Protein AF-A0A930WCU3-F1 (afdb_monomer)

Mean predicted aligned error: 17.35 Å

Structure (mmCIF, N/CA/C/O backbone):
data_AF-A0A930WCU3-F1
#
_entry.id   AF-A0A930WCU3-F1
#
loop_
_atom_site.group_PDB
_atom_site.id
_atom_site.type_symbol
_atom_site.label_atom_id
_atom_site.label_alt_id
_atom_site.label_comp_id
_atom_site.label_asym_id
_atom_site.label_entity_id
_atom_site.label_seq_id
_atom_site.pdbx_PDB_ins_code
_atom_site.Cartn_x
_atom_site.Cartn_y
_atom_site.Cartn_z
_atom_site.occupancy
_atom_site.B_iso_or_equiv
_atom_site.auth_seq_id
_atom_site.auth_comp_id
_atom_site.auth_asym_id
_atom_site.auth_atom_id
_atom_site.pdbx_PDB_model_num
ATOM 1 N N . MET A 1 1 ? 32.677 -12.575 -3.437 1.00 37.78 1 MET A N 1
ATOM 2 C CA . MET A 1 1 ? 32.078 -11.533 -4.303 1.00 37.78 1 MET A CA 1
ATOM 3 C C . MET A 1 1 ? 31.647 -10.372 -3.419 1.00 37.78 1 MET A C 1
ATOM 5 O O . MET A 1 1 ? 30.986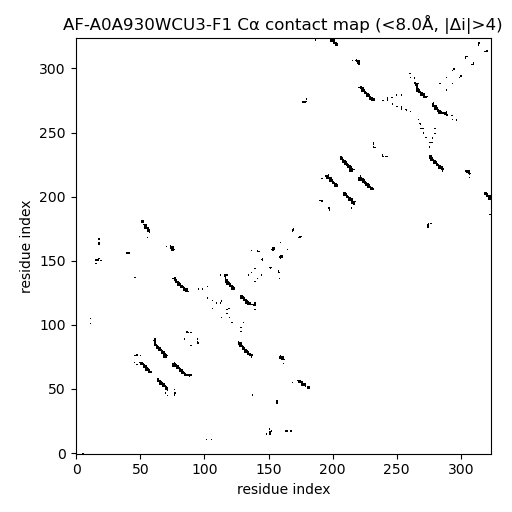 -10.627 -2.421 1.00 37.78 1 MET A O 1
ATOM 9 N N . ASN A 1 2 ? 32.091 -9.145 -3.711 1.00 30.98 2 ASN A N 1
ATOM 10 C CA . ASN A 1 2 ? 31.834 -7.969 -2.871 1.00 30.98 2 ASN A CA 1
ATOM 11 C C . ASN A 1 2 ? 30.318 -7.676 -2.813 1.00 30.98 2 ASN A C 1
ATOM 13 O O . ASN A 1 2 ? 29.633 -7.828 -3.826 1.00 30.98 2 ASN A O 1
ATOM 17 N N . ILE A 1 3 ? 29.795 -7.271 -1.653 1.00 34.47 3 ILE A N 1
ATOM 18 C CA . ILE A 1 3 ? 28.355 -7.039 -1.396 1.00 34.47 3 ILE A CA 1
ATOM 19 C C . ILE A 1 3 ? 27.747 -6.052 -2.419 1.00 34.47 3 ILE A C 1
ATOM 21 O O . ILE A 1 3 ? 26.574 -6.147 -2.767 1.00 34.47 3 ILE A O 1
ATOM 25 N N . LYS A 1 4 ? 28.581 -5.176 -2.989 1.00 44.19 4 LYS A N 1
ATOM 26 C CA . LYS A 1 4 ? 28.215 -4.138 -3.966 1.00 44.19 4 LYS A CA 1
ATOM 27 C C . LYS A 1 4 ? 28.046 -4.675 -5.394 1.00 44.19 4 LYS A C 1
ATOM 29 O O . LYS A 1 4 ? 27.094 -4.329 -6.083 1.00 44.19 4 LYS A O 1
ATOM 34 N N . VAL A 1 5 ? 28.846 -5.676 -5.778 1.00 36.81 5 VAL A N 1
ATOM 35 C CA . VAL A 1 5 ? 28.662 -6.428 -7.036 1.00 36.81 5 VAL A CA 1
ATOM 36 C C . VAL A 1 5 ? 27.402 -7.292 -6.974 1.00 36.81 5 VAL A C 1
ATOM 38 O O . VAL A 1 5 ? 26.749 -7.468 -7.999 1.00 36.81 5 VAL A O 1
ATOM 41 N N . LYS A 1 6 ? 27.016 -7.777 -5.780 1.00 36.88 6 LYS A N 1
ATOM 42 C CA . LYS A 1 6 ? 25.739 -8.477 -5.564 1.00 36.88 6 LYS A CA 1
ATOM 43 C C . LYS A 1 6 ? 24.530 -7.580 -5.829 1.00 36.88 6 LYS A C 1
ATOM 45 O O . LYS A 1 6 ? 23.598 -8.065 -6.442 1.00 36.88 6 LYS A O 1
ATOM 50 N N . GLN A 1 7 ? 24.548 -6.299 -5.451 1.00 37.44 7 GLN A N 1
ATOM 51 C CA . GLN A 1 7 ? 23.443 -5.379 -5.766 1.00 37.44 7 GLN A CA 1
ATOM 52 C C . GLN A 1 7 ? 23.377 -5.020 -7.256 1.00 37.44 7 GLN A C 1
ATOM 54 O O . GLN A 1 7 ? 22.292 -4.920 -7.817 1.00 37.44 7 GLN A O 1
ATOM 59 N N . LEU A 1 8 ? 24.522 -4.915 -7.933 1.00 36.34 8 LEU A N 1
ATOM 60 C CA . LEU A 1 8 ? 24.548 -4.663 -9.375 1.00 36.34 8 LEU A CA 1
ATOM 61 C C . LEU A 1 8 ? 24.143 -5.900 -10.205 1.00 36.34 8 LEU A C 1
ATOM 63 O O . LEU A 1 8 ? 23.463 -5.776 -11.220 1.00 36.34 8 LEU A O 1
ATOM 67 N N . THR A 1 9 ? 24.501 -7.109 -9.752 1.00 36.91 9 THR A N 1
ATOM 68 C CA . THR A 1 9 ? 23.975 -8.365 -10.323 1.00 36.91 9 THR A CA 1
ATOM 69 C C . THR A 1 9 ? 22.509 -8.581 -9.967 1.00 36.91 9 THR A C 1
ATOM 71 O O . THR A 1 9 ? 21.780 -9.090 -10.815 1.00 36.91 9 THR A O 1
ATOM 74 N N . LEU A 1 10 ? 22.053 -8.106 -8.798 1.00 37.06 10 LEU A N 1
ATOM 75 C CA . LEU A 1 10 ? 20.641 -8.065 -8.409 1.00 37.06 10 LEU A CA 1
ATOM 76 C C . LEU A 1 10 ? 19.813 -7.228 -9.388 1.00 37.06 10 LEU A C 1
ATOM 78 O O . LEU A 1 10 ? 18.670 -7.551 -9.602 1.00 37.06 10 LEU A O 1
ATOM 82 N N . LEU A 1 11 ? 20.364 -6.222 -10.071 1.00 42.50 11 LEU A N 1
ATOM 83 C CA . LEU A 1 11 ? 19.614 -5.386 -11.027 1.00 42.50 11 LEU A CA 1
ATOM 84 C C . LEU A 1 11 ? 19.603 -5.911 -12.468 1.00 42.50 11 LEU A C 1
ATOM 86 O O . LEU A 1 11 ? 18.682 -5.614 -13.224 1.00 42.50 11 LEU A O 1
ATOM 90 N N . ALA A 1 12 ? 20.555 -6.773 -12.827 1.00 36.78 12 ALA A N 1
ATOM 91 C CA . ALA A 1 12 ? 20.412 -7.644 -13.995 1.00 36.78 12 ALA A CA 1
ATOM 92 C C . ALA A 1 12 ? 19.464 -8.833 -13.720 1.00 36.78 12 ALA A C 1
ATOM 94 O O . ALA A 1 12 ? 19.088 -9.534 -14.658 1.00 36.78 12 ALA A O 1
ATOM 95 N N . THR A 1 13 ? 19.089 -9.058 -12.450 1.00 40.28 13 THR A N 1
ATOM 96 C CA . THR A 1 13 ? 18.271 -10.194 -11.997 1.00 40.28 13 THR A CA 1
ATOM 97 C C . THR A 1 13 ? 16.958 -9.818 -11.278 1.00 40.28 13 THR A C 1
ATOM 99 O O . THR A 1 13 ? 16.125 -10.687 -11.064 1.00 40.28 13 THR A O 1
ATOM 102 N N . ALA A 1 14 ? 16.682 -8.543 -10.983 1.00 38.50 14 ALA A N 1
ATOM 103 C CA . ALA A 1 14 ? 15.479 -8.097 -10.257 1.00 38.50 14 ALA A CA 1
ATOM 104 C C . ALA A 1 14 ? 14.224 -8.105 -11.144 1.00 38.50 14 ALA A C 1
ATOM 106 O O . ALA A 1 14 ? 13.112 -8.218 -10.644 1.00 38.50 14 ALA A O 1
ATOM 107 N N . GLY A 1 15 ? 14.407 -8.093 -12.468 1.00 40.25 15 GLY A N 1
ATOM 108 C CA . GLY A 1 15 ? 13.370 -8.466 -13.433 1.00 40.25 15 GLY A CA 1
ATOM 109 C C . GLY A 1 15 ? 13.360 -9.962 -13.786 1.00 40.25 15 GLY A C 1
ATOM 110 O O . GLY A 1 15 ? 12.728 -10.332 -14.766 1.00 40.25 15 GLY A O 1
ATOM 111 N N . PHE A 1 16 ? 14.110 -10.806 -13.069 1.00 44.03 16 PHE A N 1
ATOM 112 C CA . PHE A 1 16 ? 14.445 -12.182 -13.478 1.00 44.03 16 PHE A CA 1
ATOM 113 C C . PHE A 1 16 ? 14.347 -13.233 -12.367 1.00 44.03 16 PHE A C 1
ATOM 115 O O . PHE A 1 16 ? 14.324 -14.418 -12.675 1.00 44.03 16 PHE A O 1
ATOM 122 N N . LEU A 1 17 ? 14.284 -12.839 -11.096 1.00 37.72 17 LEU A N 1
ATOM 123 C CA . LEU A 1 17 ? 14.164 -13.766 -9.976 1.00 37.72 17 LEU A CA 1
ATOM 124 C C . LEU A 1 17 ? 12.724 -13.763 -9.478 1.00 37.72 17 LEU A C 1
ATOM 126 O O . LEU A 1 17 ? 12.363 -13.062 -8.535 1.00 37.72 17 LEU A O 1
ATOM 130 N N . LEU A 1 18 ? 11.909 -14.603 -10.119 1.00 40.59 18 LEU A N 1
ATOM 131 C CA . LEU A 1 18 ? 10.891 -15.316 -9.362 1.00 40.59 18 LEU A CA 1
ATOM 132 C C . LEU A 1 18 ? 11.623 -16.095 -8.272 1.00 40.59 18 LEU A C 1
ATOM 134 O O . LEU A 1 18 ? 12.655 -16.709 -8.530 1.00 40.59 18 LEU A O 1
ATOM 138 N N . ALA A 1 19 ? 11.128 -15.983 -7.044 1.00 33.44 19 ALA A N 1
ATOM 139 C CA . ALA A 1 19 ? 11.708 -16.582 -5.857 1.00 33.44 19 ALA A CA 1
ATOM 140 C C . ALA A 1 19 ? 12.256 -17.996 -6.116 1.00 33.44 19 ALA A C 1
ATOM 142 O O . ALA A 1 19 ? 11.495 -18.951 -6.265 1.00 33.44 19 ALA A O 1
ATOM 143 N N . ALA A 1 20 ? 13.580 -18.149 -6.067 1.00 30.09 20 ALA A N 1
ATOM 144 C CA . ALA A 1 20 ? 14.167 -19.414 -5.665 1.00 30.09 20 ALA A CA 1
ATOM 145 C C . ALA A 1 20 ? 13.864 -19.586 -4.169 1.00 30.09 20 ALA A C 1
ATOM 147 O O . ALA A 1 20 ? 14.665 -19.234 -3.301 1.00 30.09 20 ALA A O 1
ATOM 148 N N . CYS A 1 21 ? 12.668 -20.080 -3.853 1.00 31.17 21 CYS A N 1
ATOM 149 C CA . CYS A 1 21 ? 12.404 -20.644 -2.541 1.00 31.17 21 CYS A CA 1
ATOM 150 C C . CYS A 1 21 ? 13.252 -21.915 -2.401 1.00 31.17 21 CYS A C 1
ATOM 152 O O . CYS A 1 21 ? 12.920 -22.959 -2.947 1.00 31.17 21 CYS A O 1
ATOM 154 N N . GLY A 1 22 ? 14.350 -21.798 -1.650 1.00 32.22 22 GLY A N 1
ATOM 155 C CA . GLY A 1 22 ? 15.070 -22.916 -1.043 1.00 32.22 22 GLY A CA 1
ATOM 156 C C . GLY A 1 22 ? 16.229 -23.492 -1.855 1.00 32.22 22 GLY A C 1
ATOM 157 O O . GLY A 1 22 ? 16.054 -24.402 -2.653 1.00 32.22 22 GLY A O 1
ATOM 158 N N . GLN A 1 23 ? 17.460 -23.085 -1.533 1.00 26.41 23 GLN A N 1
ATOM 159 C CA . GLN A 1 23 ? 18.614 -23.961 -1.757 1.00 26.41 23 GLN A CA 1
ATOM 160 C C . GLN A 1 23 ? 19.649 -23.817 -0.639 1.00 26.41 23 GLN A C 1
ATOM 162 O O . GLN A 1 23 ? 20.707 -23.203 -0.763 1.00 26.41 23 GLN A O 1
ATOM 167 N N . GLY A 1 24 ? 19.314 -24.433 0.494 1.00 28.47 24 GLY A N 1
ATOM 168 C CA . GLY A 1 24 ? 20.300 -24.969 1.416 1.00 28.47 24 GLY A CA 1
ATOM 169 C C . GLY A 1 24 ? 20.618 -26.417 1.036 1.00 28.47 24 GLY A C 1
ATOM 170 O O . GLY A 1 24 ? 19.874 -27.308 1.407 1.00 28.47 24 GLY A O 1
ATOM 171 N N . LYS A 1 25 ? 21.767 -26.615 0.376 1.00 29.30 25 LYS A N 1
ATOM 172 C CA . LYS A 1 25 ? 22.584 -27.846 0.285 1.00 29.30 25 LYS A CA 1
ATOM 173 C C . LYS A 1 25 ? 22.094 -29.099 -0.484 1.00 29.30 25 LYS A C 1
ATOM 175 O O . LYS A 1 25 ? 21.070 -29.690 -0.182 1.00 29.30 25 LYS A O 1
ATOM 180 N N . LYS A 1 26 ? 23.096 -29.590 -1.238 1.00 24.75 26 LYS A N 1
ATOM 181 C CA . LYS A 1 26 ? 23.469 -30.949 -1.684 1.00 24.75 26 LYS A CA 1
ATOM 182 C C . LYS A 1 26 ? 22.992 -31.431 -3.059 1.00 24.75 26 LYS A C 1
ATOM 184 O O . LYS A 1 26 ? 21.811 -31.488 -3.362 1.00 24.75 26 LYS A O 1
ATOM 189 N N . GLU A 1 27 ? 24.010 -31.789 -3.842 1.00 32.97 27 GLU A N 1
ATOM 190 C CA . GLU A 1 27 ? 23.991 -32.658 -5.013 1.00 32.97 27 GLU A CA 1
ATOM 191 C C . GLU A 1 27 ? 23.265 -33.972 -4.702 1.00 32.97 27 GLU A C 1
ATOM 193 O O . GLU A 1 27 ? 23.577 -34.612 -3.701 1.00 32.97 27 GLU A O 1
ATOM 198 N N . GLU A 1 28 ? 22.363 -34.392 -5.586 1.00 25.27 28 GLU A N 1
ATOM 199 C CA . GLU A 1 28 ? 22.463 -35.692 -6.253 1.00 25.27 28 GLU A CA 1
ATOM 200 C C . GLU A 1 28 ? 21.546 -35.705 -7.480 1.00 25.27 28 GLU A C 1
ATOM 202 O O . GLU A 1 28 ? 20.379 -35.323 -7.440 1.00 25.27 28 GLU A O 1
ATOM 207 N N . THR A 1 29 ? 22.129 -36.091 -8.607 1.00 33.69 29 THR A N 1
ATOM 208 C CA . THR A 1 29 ? 21.463 -36.288 -9.887 1.00 33.69 29 THR A CA 1
ATOM 209 C C . THR A 1 29 ? 20.575 -37.524 -9.807 1.00 33.69 29 THR A C 1
ATOM 211 O O . THR A 1 29 ? 21.042 -38.600 -9.444 1.00 33.69 29 THR A O 1
ATOM 214 N N . THR A 1 30 ? 19.315 -37.422 -10.223 1.00 23.77 30 THR A N 1
ATOM 215 C CA . THR A 1 30 ? 18.559 -38.603 -10.655 1.00 23.77 30 THR A CA 1
ATOM 216 C C . THR A 1 30 ? 17.597 -38.216 -11.770 1.00 23.77 30 THR A C 1
ATOM 218 O O . THR A 1 30 ? 16.780 -37.310 -11.644 1.00 23.77 30 THR A O 1
ATOM 221 N N . VAL A 1 31 ? 17.780 -38.885 -12.905 1.00 33.62 31 VAL A N 1
ATOM 222 C CA . VAL A 1 31 ? 16.996 -38.766 -14.135 1.00 33.62 31 VAL A CA 1
ATOM 223 C C . VAL A 1 31 ? 15.591 -39.318 -13.892 1.00 33.62 31 VAL A C 1
ATOM 225 O O . VAL A 1 31 ? 15.464 -40.440 -13.409 1.00 33.62 31 VAL A O 1
ATOM 228 N N . ALA A 1 32 ? 14.549 -38.583 -14.290 1.00 25.66 32 ALA A N 1
ATOM 229 C CA . ALA A 1 32 ? 13.204 -39.136 -14.436 1.00 25.66 32 ALA A CA 1
ATOM 230 C C . ALA A 1 32 ? 12.460 -38.499 -15.624 1.00 25.66 32 ALA A C 1
ATOM 232 O O . ALA A 1 32 ? 12.043 -37.348 -15.591 1.00 25.66 32 ALA A O 1
ATOM 233 N N . THR A 1 33 ? 12.392 -39.301 -16.687 1.00 27.52 33 THR A N 1
ATOM 234 C CA . THR A 1 33 ? 11.268 -39.573 -17.596 1.00 27.52 33 THR A CA 1
ATOM 235 C C . THR A 1 33 ? 10.325 -38.433 -18.000 1.00 27.52 33 THR A C 1
ATOM 237 O O . THR A 1 33 ? 9.507 -37.943 -17.229 1.00 27.52 33 THR A O 1
ATOM 240 N N . THR A 1 34 ? 10.373 -38.122 -19.295 1.00 39.12 34 THR A N 1
ATOM 241 C CA . THR A 1 34 ? 9.422 -37.30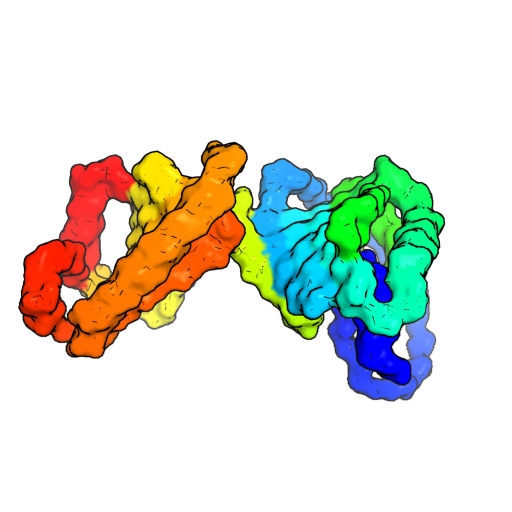1 -20.046 1.00 39.12 34 THR A CA 1
ATOM 242 C C . THR A 1 34 ? 8.009 -37.882 -19.955 1.00 39.12 34 THR A C 1
ATOM 244 O O . THR A 1 34 ? 7.760 -38.981 -20.450 1.00 39.12 34 THR A O 1
ATOM 247 N N . THR A 1 35 ? 7.076 -37.120 -19.386 1.00 29.52 35 THR A N 1
ATOM 248 C CA . THR A 1 35 ? 5.636 -37.354 -19.551 1.00 29.52 35 THR A CA 1
ATOM 249 C C . THR A 1 35 ? 5.068 -36.154 -20.293 1.00 29.52 35 THR A C 1
ATOM 251 O O . THR A 1 35 ? 5.281 -35.009 -19.908 1.00 29.52 35 THR A O 1
ATOM 254 N N . GLN A 1 36 ? 4.429 -36.426 -21.424 1.00 38.56 36 GLN A N 1
ATOM 255 C CA . GLN A 1 36 ? 3.826 -35.439 -22.306 1.00 38.56 36 GLN A CA 1
ATOM 256 C C . GLN A 1 36 ? 2.571 -34.878 -21.625 1.00 38.56 36 GLN A C 1
ATOM 258 O O . GLN A 1 36 ? 1.534 -35.538 -21.608 1.00 38.56 36 GLN A O 1
ATOM 263 N N . GLU A 1 37 ? 2.665 -33.688 -21.031 1.00 34.53 37 GLU A N 1
ATOM 264 C CA . GLU A 1 37 ? 1.500 -33.006 -20.468 1.00 34.53 37 GLU A CA 1
ATOM 265 C C . GLU A 1 37 ? 0.695 -32.318 -21.572 1.00 34.53 37 GLU A C 1
ATOM 267 O O . GLU A 1 37 ? 1.171 -31.470 -22.329 1.00 34.53 37 GLU A O 1
ATOM 272 N N . THR A 1 38 ? -0.560 -32.741 -21.670 1.00 35.44 38 THR A N 1
ATOM 273 C CA . THR A 1 38 ? -1.617 -32.137 -22.473 1.00 35.44 38 THR A CA 1
ATOM 274 C C . THR A 1 38 ? -1.788 -30.662 -22.135 1.00 35.44 38 THR A C 1
ATOM 276 O O . THR A 1 38 ? -2.059 -30.297 -20.994 1.00 35.44 38 THR A O 1
ATOM 279 N N . THR A 1 39 ? -1.689 -29.825 -23.164 1.00 41.59 39 THR A N 1
ATOM 280 C CA . THR A 1 39 ? -1.879 -28.376 -23.120 1.00 41.59 39 THR A CA 1
ATOM 281 C C . THR A 1 39 ? -3.329 -28.050 -22.756 1.00 41.59 39 THR A C 1
ATOM 283 O O . THR A 1 39 ? -4.219 -28.061 -23.608 1.00 41.59 39 THR A O 1
ATOM 286 N N . ALA A 1 40 ? -3.590 -27.768 -21.481 1.00 38.38 40 ALA A N 1
ATOM 287 C CA . ALA A 1 40 ? -4.825 -27.112 -21.081 1.00 38.38 40 ALA A CA 1
ATOM 288 C C . ALA A 1 40 ? -4.725 -25.631 -21.472 1.00 38.38 40 ALA A C 1
ATOM 290 O O . ALA A 1 40 ? -3.865 -24.905 -20.980 1.00 38.38 40 ALA A O 1
ATOM 291 N N . ALA A 1 41 ? -5.588 -25.182 -22.386 1.00 37.09 41 ALA A N 1
ATOM 292 C CA . ALA A 1 41 ? -5.758 -23.758 -22.652 1.00 37.09 41 ALA A CA 1
ATOM 293 C C . ALA A 1 41 ? -6.197 -23.042 -21.354 1.00 37.09 41 ALA A C 1
ATOM 295 O O . ALA A 1 41 ? -7.019 -23.603 -20.616 1.00 37.09 41 ALA A O 1
ATOM 296 N N . PRO A 1 42 ? -5.682 -21.832 -21.060 1.00 42.41 42 PRO A N 1
ATOM 297 C CA . PRO A 1 42 ? -6.025 -21.104 -19.843 1.00 42.41 42 PRO A CA 1
ATOM 298 C C . PRO A 1 42 ? -7.541 -20.888 -19.773 1.00 42.41 42 PRO A C 1
ATOM 300 O O . PRO A 1 42 ? -8.145 -20.314 -20.679 1.00 42.41 42 PRO A O 1
ATOM 303 N N . LYS A 1 43 ? -8.172 -21.383 -18.701 1.00 49.00 43 LYS A N 1
ATOM 304 C CA . LYS A 1 43 ? -9.633 -21.317 -18.500 1.00 49.00 43 LYS A CA 1
ATOM 305 C C . LYS A 1 43 ? -10.135 -19.933 -18.066 1.00 49.00 43 LYS A C 1
ATOM 307 O O . LYS A 1 43 ? -11.344 -19.735 -17.987 1.00 49.00 43 LYS A O 1
ATOM 312 N N . THR A 1 44 ? -9.245 -18.972 -17.835 1.00 50.75 44 THR A N 1
ATOM 313 C CA . THR A 1 44 ? -9.584 -17.618 -17.383 1.00 50.75 44 THR A CA 1
ATOM 314 C C . THR A 1 44 ? -8.692 -16.589 -18.074 1.00 50.75 44 THR A C 1
ATOM 316 O O . THR A 1 44 ? -7.496 -16.495 -17.812 1.00 50.75 44 THR A O 1
ATOM 319 N N . VAL A 1 45 ? -9.281 -15.802 -18.979 1.00 58.72 45 VAL A N 1
ATOM 320 C CA . VAL A 1 45 ? -8.616 -14.640 -19.585 1.00 58.72 45 VAL A CA 1
ATOM 321 C C . VAL A 1 45 ? -8.798 -13.465 -18.632 1.00 58.72 45 VAL A C 1
ATOM 323 O O . VAL A 1 45 ? -9.855 -12.840 -18.590 1.00 58.72 45 VAL A O 1
ATOM 326 N N . TYR A 1 46 ? -7.785 -13.196 -17.818 1.00 66.00 46 TYR A N 1
ATOM 327 C CA . TYR A 1 46 ? -7.759 -12.009 -16.972 1.00 66.00 46 TYR A CA 1
ATOM 328 C C . TYR A 1 46 ? -7.411 -10.770 -17.815 1.00 66.00 46 TYR A C 1
ATOM 330 O O . TYR A 1 46 ? -6.439 -10.785 -18.569 1.00 66.00 46 TYR A O 1
ATOM 338 N N . SER A 1 47 ? -8.198 -9.696 -17.690 1.00 75.00 47 SER A N 1
ATOM 339 C CA . SER A 1 47 ? -7.897 -8.383 -18.275 1.00 75.00 47 SER A CA 1
ATOM 340 C C . SER A 1 47 ? -7.254 -7.458 -17.236 1.00 75.00 47 SER A C 1
ATOM 342 O O . SER A 1 47 ? -7.397 -7.659 -16.029 1.00 75.00 47 SER A O 1
ATOM 344 N N . LEU A 1 48 ? -6.555 -6.417 -17.700 1.00 80.69 48 LEU A N 1
ATOM 345 C CA . LEU A 1 48 ? -5.985 -5.390 -16.817 1.00 80.69 48 LEU A CA 1
ATOM 346 C C . LEU A 1 48 ? -7.035 -4.425 -16.236 1.00 80.69 48 LEU A C 1
ATOM 348 O O . LEU A 1 48 ? -6.701 -3.669 -15.330 1.00 80.69 48 LEU A O 1
ATOM 352 N N . GLU A 1 49 ? -8.271 -4.432 -16.745 1.00 75.31 49 GLU A N 1
ATOM 353 C CA . GLU A 1 49 ? -9.320 -3.468 -16.372 1.00 75.31 49 GLU A CA 1
ATOM 354 C C . GLU A 1 49 ? -9.752 -3.608 -14.905 1.00 75.31 49 GLU A C 1
ATOM 356 O O . GLU A 1 49 ? -9.938 -2.601 -14.227 1.00 75.31 49 GLU A O 1
ATOM 361 N N . ASP A 1 50 ? -9.802 -4.840 -14.389 1.00 77.62 50 ASP A N 1
ATOM 362 C CA . ASP A 1 50 ? -10.177 -5.142 -12.998 1.00 77.62 50 ASP A CA 1
ATOM 363 C C . ASP A 1 50 ? -8.965 -5.408 -12.086 1.00 77.62 50 ASP A C 1
ATOM 365 O O . ASP A 1 50 ? -9.105 -5.987 -11.004 1.00 77.62 50 ASP A O 1
ATOM 369 N N . ALA A 1 51 ? -7.748 -5.089 -12.533 1.00 81.00 51 ALA A N 1
ATOM 370 C CA . ALA A 1 51 ? -6.547 -5.447 -11.791 1.00 81.00 51 ALA A CA 1
ATOM 371 C C . ALA A 1 51 ? -6.410 -4.620 -10.500 1.00 81.00 51 ALA A C 1
ATOM 373 O O . ALA A 1 51 ? -6.412 -3.387 -10.509 1.00 81.00 51 ALA A O 1
ATOM 374 N N . GLN A 1 52 ? -6.203 -5.307 -9.381 1.00 84.81 52 GLN A N 1
ATOM 375 C CA . GLN A 1 52 ? -5.723 -4.715 -8.141 1.00 84.81 52 GLN A CA 1
ATOM 376 C C . GLN A 1 52 ? -4.279 -4.243 -8.312 1.00 84.81 52 GLN A C 1
ATOM 378 O O . GLN A 1 52 ? -3.513 -4.794 -9.102 1.00 84.81 52 GLN A O 1
ATOM 383 N N . LYS A 1 53 ? -3.893 -3.216 -7.550 1.00 89.06 53 LYS A N 1
ATOM 384 C CA . LYS A 1 53 ? -2.568 -2.598 -7.623 1.00 89.06 53 LYS A CA 1
ATOM 385 C C . LYS A 1 53 ? -1.878 -2.639 -6.268 1.00 89.06 53 LYS A C 1
ATOM 387 O O . LYS A 1 53 ? -2.470 -2.233 -5.271 1.00 89.06 53 LYS A O 1
ATOM 392 N N . ALA A 1 54 ? -0.619 -3.053 -6.252 1.00 84.25 54 ALA A N 1
ATOM 393 C CA . ALA A 1 54 ? 0.269 -2.931 -5.101 1.00 84.25 54 ALA A CA 1
ATOM 394 C C . ALA A 1 54 ? 1.585 -2.276 -5.530 1.00 84.25 54 ALA A C 1
ATOM 396 O O . ALA A 1 54 ? 2.054 -2.486 -6.646 1.00 84.25 54 ALA A O 1
ATOM 397 N N . VAL A 1 55 ? 2.180 -1.466 -4.663 1.00 87.81 55 VAL A N 1
ATOM 398 C CA . VAL A 1 55 ? 3.421 -0.739 -4.934 1.00 87.81 55 VAL A CA 1
ATOM 399 C C . VAL A 1 55 ? 4.386 -1.033 -3.814 1.00 87.81 55 VAL A C 1
ATOM 401 O O . VAL A 1 55 ? 4.018 -1.020 -2.648 1.00 87.81 55 VAL A O 1
ATOM 404 N N . PHE A 1 56 ? 5.631 -1.280 -4.171 1.00 83.69 56 PHE A N 1
ATOM 405 C CA . PHE A 1 56 ? 6.700 -1.628 -3.264 1.00 83.69 56 PHE A CA 1
ATOM 406 C C . PHE A 1 56 ? 7.885 -0.720 -3.541 1.00 83.69 56 PHE A C 1
ATOM 408 O O . PHE A 1 56 ? 8.198 -0.432 -4.694 1.00 83.69 56 PHE A O 1
ATOM 415 N N . GLU A 1 57 ? 8.549 -0.256 -2.492 1.00 84.00 57 GLU A N 1
ATOM 416 C CA . GLU A 1 57 ? 9.725 0.595 -2.622 1.00 84.00 57 GLU A CA 1
ATOM 417 C C . GLU A 1 57 ? 10.872 0.074 -1.757 1.00 84.00 57 GLU A C 1
ATOM 419 O O . GLU A 1 57 ? 10.671 -0.458 -0.663 1.00 84.00 57 GLU A O 1
ATOM 424 N N . THR A 1 58 ? 12.094 0.282 -2.234 1.00 76.06 58 THR A N 1
ATOM 425 C CA . THR A 1 58 ? 13.308 0.184 -1.421 1.00 76.06 58 THR A CA 1
ATOM 426 C C . THR A 1 58 ? 14.206 1.380 -1.709 1.00 76.06 58 THR A C 1
ATOM 428 O O . THR A 1 58 ? 14.200 1.935 -2.811 1.00 76.06 58 THR A O 1
ATOM 431 N N . VAL A 1 59 ? 14.947 1.825 -0.698 1.00 69.75 59 VAL A N 1
ATOM 432 C CA . VAL A 1 59 ? 15.812 3.005 -0.772 1.00 69.75 59 VAL A CA 1
ATOM 433 C C . VAL A 1 59 ? 17.173 2.650 -0.196 1.00 69.75 59 VAL A C 1
ATOM 435 O O . VAL A 1 59 ? 17.274 2.094 0.897 1.00 69.75 59 VAL A O 1
ATOM 438 N N . SER A 1 60 ? 18.221 3.004 -0.927 1.00 67.44 60 SER A N 1
ATOM 439 C CA . SER A 1 60 ? 19.612 2.930 -0.499 1.00 67.44 60 SER A CA 1
ATOM 440 C C . SER A 1 60 ? 20.267 4.309 -0.611 1.00 67.44 60 SER A C 1
ATOM 442 O O . SER A 1 60 ? 19.668 5.282 -1.068 1.00 67.44 60 SER A O 1
ATOM 444 N N . VAL A 1 61 ? 21.529 4.412 -0.192 1.00 53.50 61 VAL A N 1
ATOM 445 C CA . VAL A 1 61 ? 22.299 5.663 -0.304 1.00 53.50 61 VAL A CA 1
ATOM 446 C C . VAL A 1 61 ? 22.477 6.090 -1.765 1.00 53.50 61 VAL A C 1
ATOM 448 O O . VAL A 1 61 ? 22.473 7.285 -2.062 1.00 53.50 61 VAL A O 1
ATOM 451 N N . SER A 1 62 ? 22.622 5.121 -2.667 1.00 66.94 62 SER A N 1
ATOM 452 C CA . SER A 1 62 ? 22.927 5.331 -4.082 1.00 66.94 62 SER A CA 1
ATOM 453 C C . SER A 1 62 ? 21.719 5.161 -5.000 1.00 66.94 62 SER A C 1
ATOM 455 O O . SER A 1 62 ? 21.866 5.309 -6.211 1.00 66.94 62 SER A O 1
ATOM 457 N N . GLY A 1 63 ? 20.523 4.885 -4.475 1.00 72.81 63 GLY A N 1
ATOM 458 C CA . GLY A 1 63 ? 19.361 4.727 -5.336 1.00 72.81 63 GLY A CA 1
ATOM 459 C C . GLY A 1 63 ? 18.036 4.461 -4.640 1.00 72.81 63 GLY A C 1
ATOM 460 O O . GLY A 1 63 ? 17.942 4.299 -3.426 1.00 72.81 63 GLY A O 1
ATOM 461 N N . LYS A 1 64 ? 16.990 4.420 -5.457 1.00 78.38 64 LYS A N 1
ATOM 462 C CA . LYS A 1 64 ? 15.626 4.065 -5.073 1.00 78.38 64 LYS A CA 1
ATOM 463 C C . LYS A 1 64 ? 15.068 3.127 -6.127 1.00 78.38 64 LYS A C 1
ATOM 465 O O . LYS A 1 64 ? 15.175 3.438 -7.310 1.00 78.38 64 LYS A O 1
ATOM 470 N N . ASP A 1 65 ? 14.437 2.043 -5.703 1.00 80.06 65 ASP A N 1
ATOM 471 C CA . ASP A 1 65 ? 13.659 1.194 -6.597 1.00 80.06 65 ASP A CA 1
ATOM 472 C C . ASP A 1 65 ? 12.177 1.236 -6.235 1.00 80.06 65 ASP A C 1
ATOM 474 O O . ASP A 1 65 ? 11.798 1.435 -5.075 1.00 80.06 65 ASP A O 1
ATOM 478 N N . THR A 1 66 ? 11.326 1.143 -7.248 1.00 83.38 66 THR A N 1
ATOM 479 C CA . THR A 1 66 ? 9.871 1.173 -7.108 1.00 83.38 66 THR A CA 1
ATOM 480 C C . THR A 1 66 ? 9.268 0.134 -8.031 1.00 83.38 66 THR A C 1
ATOM 482 O O . THR A 1 66 ? 9.389 0.251 -9.246 1.00 83.38 66 THR A O 1
ATOM 485 N N . VAL A 1 67 ? 8.592 -0.849 -7.448 1.00 87.25 67 VAL A N 1
ATOM 486 C CA . VAL A 1 67 ? 7.923 -1.946 -8.146 1.00 87.25 67 VAL A CA 1
ATOM 487 C C . VAL A 1 67 ? 6.421 -1.763 -7.997 1.00 87.25 67 VAL A C 1
ATOM 489 O O . VAL A 1 67 ? 5.909 -1.669 -6.888 1.00 87.25 67 VAL A O 1
ATOM 492 N N . THR A 1 68 ? 5.703 -1.714 -9.107 1.00 88.25 68 THR A N 1
ATOM 493 C CA . THR A 1 68 ? 4.243 -1.674 -9.161 1.00 88.25 68 THR A CA 1
ATOM 494 C C . THR A 1 68 ? 3.743 -2.985 -9.742 1.00 88.25 68 THR A C 1
ATOM 496 O O . THR A 1 68 ? 4.132 -3.356 -10.845 1.00 88.25 68 THR A O 1
ATOM 499 N N . LEU A 1 69 ? 2.869 -3.669 -9.014 1.00 91.31 69 LEU A N 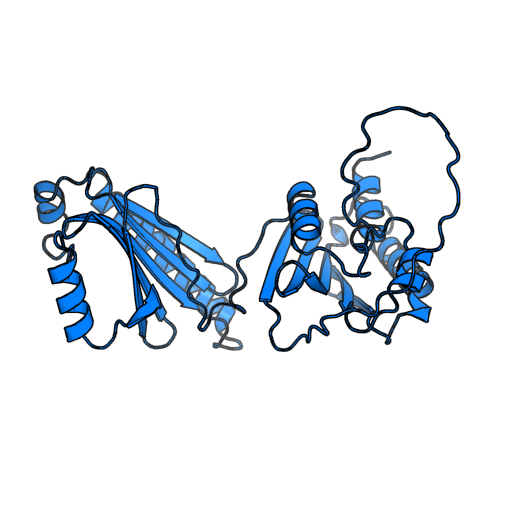1
ATOM 500 C CA . LEU A 1 69 ? 2.253 -4.930 -9.400 1.00 91.31 69 LEU A CA 1
ATOM 501 C C . LEU A 1 69 ? 0.775 -4.713 -9.686 1.00 91.31 69 LEU A C 1
ATOM 503 O O . LEU A 1 69 ? 0.079 -4.084 -8.890 1.00 91.31 69 LEU A O 1
ATOM 507 N N . TYR A 1 70 ? 0.313 -5.275 -10.795 1.00 89.69 70 TYR A N 1
ATOM 508 C CA . TYR A 1 70 ? -1.085 -5.340 -11.191 1.00 89.69 70 TYR A CA 1
ATOM 509 C C . TYR A 1 70 ? -1.504 -6.803 -11.191 1.00 89.69 70 TYR A C 1
ATOM 511 O O . TYR A 1 70 ? -0.904 -7.611 -11.903 1.00 89.69 70 TYR A O 1
ATOM 519 N N . TYR A 1 71 ? -2.497 -7.156 -10.388 1.00 89.88 71 TYR A N 1
ATOM 520 C CA . TYR A 1 71 ? -2.859 -8.546 -10.133 1.00 89.88 71 TYR A CA 1
ATOM 521 C C . TYR A 1 71 ? -4.369 -8.717 -9.994 1.00 89.88 71 TYR A C 1
ATOM 523 O O . TYR A 1 71 ? -5.086 -7.766 -9.699 1.00 89.88 71 TYR A O 1
ATOM 531 N N . LYS A 1 72 ? -4.864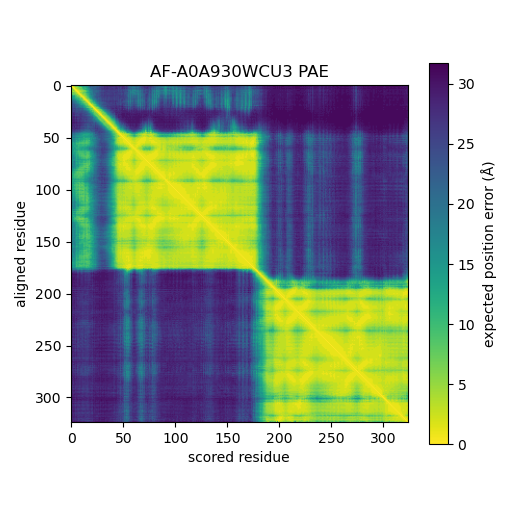 -9.931 -10.214 1.00 86.25 72 LYS A N 1
ATOM 532 C CA . LYS A 1 72 ? -6.248 -10.312 -9.923 1.00 86.25 72 LYS A CA 1
ATOM 533 C C . LYS A 1 72 ? -6.231 -11.700 -9.305 1.00 86.25 72 LYS A C 1
ATOM 535 O O . LYS A 1 72 ? -5.525 -12.578 -9.797 1.00 86.25 72 LYS A O 1
ATOM 540 N N . ASP A 1 73 ? -6.956 -11.866 -8.204 1.00 87.06 73 ASP A N 1
ATOM 541 C CA . ASP A 1 73 ? -6.812 -13.022 -7.318 1.00 87.06 73 ASP A CA 1
ATOM 542 C C . ASP A 1 73 ? -5.329 -13.227 -6.953 1.00 87.06 73 ASP A C 1
ATOM 544 O O . ASP A 1 73 ? -4.664 -12.292 -6.512 1.00 87.06 73 ASP A O 1
ATOM 548 N N . ASP A 1 74 ? -4.779 -14.418 -7.182 1.00 86.62 74 ASP A N 1
ATOM 549 C CA . ASP A 1 74 ? -3.357 -14.698 -6.984 1.00 86.62 74 ASP A CA 1
ATOM 550 C C . ASP A 1 74 ? -2.565 -14.726 -8.307 1.00 86.62 74 ASP A C 1
ATOM 552 O O . ASP A 1 74 ? -1.534 -15.390 -8.406 1.00 86.62 74 ASP A O 1
ATOM 556 N N . VAL A 1 75 ? -3.042 -14.060 -9.361 1.00 89.00 75 VAL A N 1
ATOM 557 C CA . VAL A 1 75 ? -2.389 -14.006 -10.680 1.00 89.00 75 VAL A CA 1
ATOM 558 C C . VAL A 1 75 ? -1.807 -12.616 -10.930 1.00 89.00 75 VAL A C 1
ATOM 560 O O . VAL A 1 75 ? -2.528 -11.619 -10.945 1.00 89.00 75 VAL A O 1
ATOM 563 N N . LEU A 1 76 ? -0.495 -12.542 -11.164 1.00 90.75 76 LEU A N 1
ATOM 564 C CA . LEU A 1 76 ? 0.199 -11.318 -11.558 1.00 90.75 76 LEU A CA 1
ATOM 565 C C . LEU A 1 76 ? 0.017 -11.076 -13.063 1.00 90.75 76 LEU A C 1
ATOM 567 O O . LEU A 1 76 ? 0.467 -11.864 -13.892 1.00 90.75 76 LEU A O 1
ATOM 571 N N . LEU A 1 77 ? -0.627 -9.963 -13.410 1.00 92.75 77 LEU A N 1
ATOM 572 C CA . LEU A 1 77 ? -0.997 -9.610 -14.784 1.00 92.75 77 LEU A CA 1
ATOM 573 C C . LEU A 1 77 ? 0.025 -8.684 -15.435 1.00 92.75 77 LEU A C 1
ATOM 575 O O . LEU A 1 77 ? 0.358 -8.839 -16.607 1.00 92.75 77 LEU A O 1
ATOM 579 N N . LYS A 1 78 ? 0.547 -7.724 -14.670 1.00 93.25 78 LYS A N 1
ATOM 580 C CA . LYS A 1 78 ? 1.572 -6.791 -15.136 1.00 93.25 78 LYS A CA 1
ATOM 581 C C . LYS A 1 78 ? 2.460 -6.352 -13.982 1.00 93.25 78 LYS A C 1
ATOM 583 O O . LYS A 1 78 ? 1.995 -6.206 -12.854 1.00 93.25 78 LYS A O 1
ATOM 588 N N . GLN A 1 79 ? 3.721 -6.076 -14.278 1.00 90.69 79 GLN A N 1
ATOM 589 C CA . GLN A 1 79 ? 4.614 -5.351 -13.380 1.00 90.69 79 GLN A CA 1
ATOM 590 C C . GLN A 1 79 ? 5.254 -4.158 -14.086 1.00 90.69 79 GLN A C 1
ATOM 592 O O . GLN A 1 79 ? 5.529 -4.201 -15.286 1.00 90.69 79 GLN A O 1
ATOM 597 N N . GLU A 1 80 ? 5.524 -3.110 -13.322 1.00 88.88 80 GLU A N 1
ATOM 598 C CA . GLU A 1 80 ? 6.298 -1.944 -13.736 1.00 88.88 80 GLU A CA 1
ATOM 599 C C . GLU A 1 80 ? 7.359 -1.677 -12.678 1.00 88.88 80 GLU A C 1
ATOM 601 O O . GLU A 1 80 ? 7.049 -1.597 -11.492 1.00 88.88 80 GLU A O 1
ATOM 606 N N . VAL A 1 81 ? 8.607 -1.530 -13.095 1.00 85.94 81 VAL A N 1
ATOM 607 C CA . VAL A 1 81 ? 9.732 -1.272 -12.202 1.00 85.94 81 VAL A CA 1
ATOM 608 C C . VAL A 1 81 ? 10.428 -0.002 -12.648 1.00 85.94 81 VAL A C 1
ATOM 610 O O . VAL A 1 81 ? 10.687 0.192 -13.836 1.00 85.94 81 VAL A O 1
ATOM 613 N N . VAL A 1 82 ? 10.718 0.874 -11.691 1.00 86.31 82 VAL A N 1
ATOM 614 C CA . VAL A 1 82 ? 11.468 2.109 -11.899 1.00 86.31 82 VAL A CA 1
ATOM 615 C C . VAL A 1 82 ? 12.596 2.167 -10.887 1.00 86.31 82 VAL A C 1
ATOM 617 O O . VAL A 1 82 ? 12.383 2.494 -9.718 1.00 86.31 82 VAL A O 1
ATOM 620 N N . THR A 1 83 ? 13.807 1.940 -11.375 1.00 81.50 83 THR A N 1
ATOM 621 C CA . THR A 1 83 ? 15.025 2.073 -10.589 1.00 81.50 83 THR A CA 1
ATOM 622 C C . THR A 1 83 ? 15.696 3.402 -10.888 1.00 81.50 83 THR A C 1
ATOM 624 O O . THR A 1 83 ? 15.901 3.765 -12.044 1.00 81.50 83 THR A O 1
ATOM 627 N N . LYS A 1 84 ? 16.078 4.132 -9.845 1.00 82.25 84 LYS A N 1
ATOM 628 C CA . LYS A 1 84 ? 16.836 5.381 -9.923 1.00 82.25 84 LYS A CA 1
ATOM 629 C C . LYS A 1 84 ? 18.175 5.210 -9.226 1.00 82.25 84 LYS A C 1
ATOM 631 O O . LYS A 1 84 ? 18.204 4.846 -8.053 1.00 82.25 84 LYS A O 1
ATOM 636 N N . PHE A 1 85 ? 19.256 5.537 -9.919 1.00 80.12 85 PHE A N 1
ATOM 637 C CA . PHE A 1 85 ? 20.619 5.534 -9.397 1.00 80.12 85 PHE A CA 1
ATOM 638 C C . PHE A 1 85 ? 21.144 6.952 -9.309 1.00 80.12 85 PHE A C 1
ATOM 640 O O . PHE A 1 85 ? 21.115 7.672 -10.300 1.00 80.12 85 PHE A O 1
ATOM 647 N N . ILE A 1 86 ? 21.662 7.330 -8.149 1.00 83.38 86 ILE A N 1
ATOM 648 C CA . ILE A 1 86 ? 22.407 8.572 -7.963 1.00 83.38 86 ILE A CA 1
ATOM 649 C C . ILE A 1 86 ? 23.858 8.260 -8.324 1.00 83.38 86 ILE A C 1
ATOM 651 O O . ILE A 1 86 ? 24.578 7.640 -7.538 1.00 83.38 86 ILE A O 1
ATOM 655 N N . VAL A 1 87 ? 24.262 8.634 -9.537 1.00 84.81 87 VAL A N 1
ATOM 656 C CA . VAL A 1 87 ? 25.519 8.208 -10.168 1.00 84.81 87 VAL A CA 1
ATOM 657 C C . VAL A 1 87 ? 26.727 8.637 -9.337 1.00 84.81 87 VAL A C 1
ATOM 659 O O . VAL A 1 87 ? 27.624 7.824 -9.112 1.00 84.81 87 VAL A O 1
ATOM 662 N N . SER A 1 88 ? 26.725 9.858 -8.798 1.00 87.56 88 SER A N 1
ATOM 663 C CA . SER A 1 88 ? 27.794 10.367 -7.925 1.00 87.56 88 SER A CA 1
ATOM 664 C C . SER A 1 88 ? 27.961 9.613 -6.601 1.00 87.56 88 SER A C 1
ATOM 666 O O . SER A 1 88 ? 29.018 9.700 -5.978 1.00 87.56 88 SER A O 1
ATOM 668 N N . LYS A 1 89 ? 26.935 8.880 -6.152 1.00 84.19 89 LYS A N 1
ATOM 669 C CA . LYS A 1 89 ? 26.945 8.119 -4.893 1.00 84.19 89 LYS A CA 1
ATOM 670 C C . LYS A 1 89 ? 27.264 6.637 -5.088 1.00 84.19 89 LYS A C 1
ATOM 672 O O . LYS A 1 89 ? 27.250 5.884 -4.115 1.00 84.19 89 LYS A O 1
ATOM 677 N N . MET A 1 90 ? 27.512 6.204 -6.322 1.00 80.12 90 MET A N 1
ATOM 678 C CA . MET A 1 90 ? 27.990 4.854 -6.617 1.00 80.12 90 MET A CA 1
ATOM 679 C C . MET A 1 90 ? 29.500 4.763 -6.379 1.00 80.12 90 MET A C 1
ATOM 681 O O . MET A 1 90 ? 30.235 5.720 -6.605 1.00 80.12 90 MET A O 1
ATOM 685 N N . GLU A 1 91 ? 29.977 3.610 -5.919 1.00 78.81 91 GLU A N 1
ATOM 686 C CA . GLU A 1 91 ? 31.394 3.409 -5.572 1.00 78.81 91 GLU A CA 1
ATOM 687 C C . GLU A 1 91 ? 32.224 2.849 -6.731 1.00 78.81 91 GLU A C 1
ATOM 689 O O . GLU A 1 91 ? 33.454 2.779 -6.694 1.00 78.81 91 GLU A O 1
ATOM 694 N N . GLU A 1 92 ? 31.529 2.408 -7.766 1.00 77.25 92 GLU A N 1
ATOM 695 C CA . GLU A 1 92 ? 32.045 1.793 -8.962 1.00 77.25 92 GLU A CA 1
ATOM 696 C C . GLU A 1 92 ? 32.812 2.824 -9.790 1.00 77.25 92 GLU A C 1
ATOM 698 O O . GLU A 1 92 ? 32.426 3.985 -9.909 1.00 77.25 92 GLU A O 1
ATOM 703 N N . LYS A 1 93 ? 33.902 2.392 -10.430 1.00 82.19 93 LYS A N 1
ATOM 704 C CA . LYS A 1 93 ? 34.615 3.245 -11.386 1.00 82.19 93 LYS A CA 1
ATOM 705 C C . LYS A 1 93 ? 33.754 3.431 -12.637 1.00 82.19 93 LYS A C 1
ATOM 707 O O . LYS A 1 93 ? 33.310 2.446 -13.220 1.00 82.19 93 LYS A O 1
ATOM 712 N N . ASN A 1 94 ? 33.579 4.680 -13.070 1.00 88.44 94 ASN A N 1
ATOM 713 C CA . ASN A 1 94 ? 32.755 5.069 -14.224 1.00 88.44 94 ASN A CA 1
ATOM 714 C C . ASN A 1 94 ? 31.305 4.532 -14.151 1.00 88.44 94 ASN A C 1
ATOM 716 O O . ASN A 1 94 ? 30.861 3.819 -15.057 1.00 88.44 94 ASN A O 1
ATOM 720 N N . PRO A 1 95 ? 30.548 4.879 -13.093 1.00 84.06 95 PRO A N 1
ATOM 721 C CA . PRO A 1 95 ? 29.247 4.273 -12.806 1.00 84.06 95 PRO A CA 1
ATOM 722 C C . PRO A 1 95 ? 28.214 4.525 -13.912 1.00 84.06 95 PRO A C 1
ATOM 724 O O . PRO A 1 95 ? 27.458 3.624 -14.265 1.00 84.06 95 PRO A O 1
ATOM 727 N N . LEU A 1 96 ? 28.233 5.705 -14.539 1.00 86.81 96 LEU A N 1
ATOM 728 C CA . LEU A 1 96 ? 27.330 6.026 -15.647 1.00 86.81 96 LEU A CA 1
ATOM 729 C C . LEU A 1 96 ? 27.507 5.085 -16.849 1.00 86.81 96 LEU A C 1
ATOM 731 O O . LEU A 1 96 ? 26.528 4.581 -17.394 1.00 86.81 96 LEU A O 1
ATOM 735 N N . GLU A 1 97 ? 28.749 4.833 -17.262 1.00 88.44 97 GLU A N 1
ATOM 736 C CA . GLU A 1 97 ? 29.034 3.959 -18.406 1.00 88.44 97 GLU A CA 1
ATOM 737 C C . GLU A 1 97 ? 28.686 2.499 -18.099 1.00 88.44 97 GLU A C 1
ATOM 739 O O . GLU A 1 97 ? 28.161 1.783 -18.953 1.00 88.44 97 GLU A O 1
ATOM 744 N N . LEU A 1 98 ? 28.891 2.069 -16.852 1.00 84.06 98 LEU A N 1
ATOM 745 C CA . LEU A 1 98 ? 28.464 0.755 -16.378 1.00 84.06 98 LEU A CA 1
ATOM 746 C C . LEU A 1 98 ? 26.939 0.582 -16.452 1.00 84.06 98 LEU A C 1
ATOM 748 O O . LEU A 1 98 ? 26.461 -0.450 -16.936 1.00 84.06 98 LEU A O 1
ATOM 752 N N . LEU A 1 99 ? 26.176 1.589 -16.018 1.00 83.75 99 LEU A N 1
ATOM 753 C CA . LEU A 1 99 ? 24.713 1.582 -16.082 1.00 83.75 99 LEU A CA 1
ATOM 754 C C . LEU A 1 99 ? 24.206 1.573 -17.529 1.00 83.75 99 LEU A C 1
ATOM 756 O O . LEU A 1 99 ? 23.380 0.727 -17.873 1.00 83.75 99 LEU A O 1
ATOM 760 N N . LYS A 1 100 ? 24.755 2.424 -18.407 1.00 86.38 100 LYS A N 1
ATOM 761 C CA . LYS A 1 100 ? 24.418 2.431 -19.844 1.00 86.38 100 LYS A CA 1
ATOM 762 C C . LYS A 1 100 ? 24.690 1.082 -20.508 1.00 86.38 100 LYS A C 1
ATOM 764 O O . LYS A 1 100 ? 23.830 0.560 -21.213 1.00 86.38 100 LYS A O 1
ATOM 769 N N . LYS A 1 101 ? 25.857 0.483 -20.253 1.00 84.25 101 LYS A N 1
ATOM 770 C CA . LYS A 1 101 ? 26.219 -0.827 -20.811 1.00 84.25 101 LYS A CA 1
ATOM 771 C C . LYS A 1 101 ? 25.300 -1.940 -20.306 1.00 84.25 101 LYS A C 1
ATOM 773 O O . LYS A 1 101 ? 24.939 -2.838 -21.064 1.00 84.25 101 LYS A O 1
ATOM 778 N N . THR A 1 102 ? 24.917 -1.883 -19.032 1.00 79.06 102 THR A N 1
ATOM 779 C CA . THR A 1 102 ? 23.964 -2.832 -18.441 1.00 79.06 102 THR A CA 1
ATOM 780 C C . THR A 1 102 ? 22.596 -2.699 -19.103 1.00 79.06 102 THR A C 1
ATOM 782 O O . THR A 1 102 ? 22.042 -3.700 -19.548 1.00 79.06 102 THR A O 1
ATOM 785 N N . ALA A 1 103 ? 22.101 -1.470 -19.260 1.00 81.50 103 ALA A N 1
ATOM 786 C CA . ALA A 1 103 ? 20.849 -1.188 -19.951 1.00 81.50 103 ALA A CA 1
ATOM 787 C C . ALA A 1 103 ? 20.834 -1.721 -21.390 1.00 81.50 103 ALA A C 1
ATOM 789 O O . ALA A 1 103 ? 19.906 -2.437 -21.763 1.00 81.50 103 ALA A O 1
ATOM 790 N N . GLN A 1 104 ? 21.885 -1.442 -22.167 1.00 85.69 104 GLN A N 1
ATOM 791 C CA . GLN A 1 104 ? 22.037 -1.945 -23.536 1.00 85.69 104 GLN A CA 1
ATOM 792 C C . GLN A 1 104 ? 22.015 -3.475 -23.584 1.00 85.69 104 GLN A C 1
ATOM 794 O O . GLN A 1 104 ? 21.294 -4.064 -24.385 1.00 85.69 104 GLN A O 1
ATOM 799 N N . LYS A 1 105 ? 22.754 -4.143 -22.689 1.00 83.25 105 LYS A N 1
ATOM 800 C CA . LYS A 1 105 ? 22.773 -5.610 -22.622 1.00 83.25 105 LYS A CA 1
ATOM 801 C C . LYS A 1 105 ? 21.391 -6.188 -22.304 1.00 83.25 105 LYS A C 1
ATOM 803 O O . LYS A 1 105 ? 21.016 -7.211 -22.872 1.00 83.25 105 LYS A O 1
ATOM 808 N N . THR A 1 106 ? 20.641 -5.550 -21.408 1.00 80.62 106 THR A N 1
ATOM 809 C CA . THR A 1 106 ? 19.273 -5.965 -21.077 1.00 80.62 106 THR A CA 1
ATOM 810 C C . THR A 1 106 ? 18.329 -5.769 -22.262 1.00 80.62 106 THR A C 1
ATOM 812 O O . THR A 1 106 ? 17.558 -6.677 -22.562 1.00 80.62 106 THR A O 1
ATOM 815 N N . GLN A 1 107 ? 18.420 -4.639 -22.971 1.00 84.38 107 GLN A N 1
ATOM 816 C CA . GLN A 1 107 ? 17.631 -4.384 -24.181 1.00 84.38 107 GLN A CA 1
ATOM 817 C C . GLN A 1 107 ? 17.901 -5.432 -25.266 1.00 84.38 107 GLN A C 1
ATOM 819 O O . GLN A 1 107 ? 16.958 -6.006 -25.799 1.00 84.38 107 GLN A O 1
ATOM 824 N N . GLU A 1 108 ? 19.169 -5.759 -25.526 1.00 87.12 108 GLU A N 1
ATOM 825 C CA . GLU A 1 108 ? 19.544 -6.801 -26.491 1.00 87.12 108 GLU A CA 1
ATOM 826 C C . GLU A 1 108 ? 19.025 -8.185 -26.096 1.00 87.12 108 GLU A C 1
ATOM 828 O O . GLU A 1 108 ? 18.509 -8.917 -26.939 1.00 87.12 108 GLU A O 1
ATOM 833 N N . LYS A 1 109 ? 19.111 -8.546 -24.807 1.00 85.62 109 LYS A N 1
ATOM 834 C CA . LYS A 1 109 ? 18.578 -9.822 -24.307 1.00 85.62 109 LYS A CA 1
ATOM 835 C C . LYS A 1 109 ? 17.057 -9.908 -24.478 1.00 85.62 109 LYS A C 1
ATOM 837 O O . LYS A 1 109 ? 16.540 -10.993 -24.705 1.00 85.62 109 LYS A O 1
ATOM 842 N N . MET A 1 110 ? 16.354 -8.781 -24.368 1.00 84.75 110 MET A N 1
ATOM 843 C CA . MET A 1 110 ? 14.889 -8.705 -24.393 1.00 84.75 110 MET A CA 1
ATOM 844 C C . MET A 1 110 ? 14.294 -8.323 -25.747 1.00 84.75 110 MET A C 1
ATOM 846 O O . MET A 1 110 ? 13.073 -8.226 -25.860 1.00 84.75 110 MET A O 1
ATOM 850 N N . LYS A 1 111 ? 15.115 -8.113 -26.780 1.00 90.12 111 LYS A N 1
ATOM 851 C CA . LYS A 1 111 ? 14.692 -7.517 -28.057 1.00 90.12 111 LYS A CA 1
ATOM 852 C C . LYS A 1 111 ? 13.487 -8.195 -28.713 1.00 90.12 111 LYS A C 1
ATOM 854 O O . LYS A 1 111 ? 12.656 -7.509 -29.295 1.00 90.12 111 LYS A O 1
ATOM 859 N N . ASP A 1 112 ? 13.350 -9.512 -28.571 1.00 89.50 112 ASP A N 1
ATOM 860 C CA . ASP A 1 112 ? 12.262 -10.273 -29.198 1.00 89.50 112 ASP A CA 1
ATOM 861 C C . ASP A 1 112 ? 10.899 -10.062 -28.514 1.00 89.50 112 ASP A C 1
ATOM 863 O O . ASP A 1 112 ? 9.856 -10.333 -29.125 1.00 89.50 112 ASP A O 1
ATOM 867 N N . PHE A 1 113 ? 10.918 -9.535 -27.284 1.00 89.25 113 PHE A N 1
ATOM 868 C CA . PHE A 1 113 ? 9.764 -9.236 -26.433 1.00 89.25 113 PHE A CA 1
ATOM 869 C C . PHE A 1 113 ? 9.471 -7.733 -26.308 1.00 89.25 113 PHE A C 1
ATOM 871 O O . PHE A 1 113 ? 8.363 -7.363 -25.906 1.00 89.25 113 PHE A O 1
ATOM 878 N N . ILE A 1 114 ? 10.432 -6.860 -26.640 1.00 90.56 114 ILE A N 1
ATOM 879 C CA . ILE A 1 114 ? 10.227 -5.404 -26.622 1.00 90.56 114 ILE A CA 1
ATOM 880 C C . ILE A 1 114 ? 9.111 -5.037 -27.612 1.00 90.56 114 ILE A C 1
ATOM 882 O O . ILE A 1 114 ? 9.117 -5.473 -28.763 1.00 90.56 114 ILE A O 1
ATOM 886 N N . GLY A 1 115 ? 8.121 -4.269 -27.151 1.00 91.06 115 GLY A N 1
ATOM 887 C CA . GLY A 1 115 ? 6.910 -3.936 -27.910 1.00 91.06 115 GLY A CA 1
ATOM 888 C C . GLY A 1 115 ? 5.873 -5.067 -27.988 1.00 91.06 115 GLY A C 1
ATOM 889 O O . GLY A 1 115 ? 4.808 -4.886 -28.575 1.00 91.06 115 GLY A O 1
ATOM 890 N N . LYS A 1 116 ? 6.145 -6.230 -27.378 1.00 92.38 116 LYS A N 1
ATOM 891 C CA . LYS A 1 116 ? 5.245 -7.398 -27.298 1.00 92.38 116 LYS A CA 1
ATOM 892 C C . LYS A 1 116 ? 4.920 -7.768 -25.850 1.00 92.38 116 LYS A C 1
ATOM 894 O O . LYS A 1 116 ? 4.900 -8.934 -25.478 1.00 92.38 116 LYS A O 1
ATOM 899 N N . GLY A 1 117 ? 4.714 -6.753 -25.018 1.00 87.38 117 GLY A N 1
ATOM 900 C CA . GLY A 1 117 ? 4.466 -6.914 -23.586 1.00 87.38 117 GLY A CA 1
ATOM 901 C C . GLY A 1 117 ? 5.670 -6.587 -22.704 1.00 87.38 117 GLY A C 1
ATOM 902 O O . GLY A 1 117 ? 5.478 -6.421 -21.506 1.00 87.38 117 GLY A O 1
ATOM 903 N N . ILE A 1 118 ? 6.875 -6.412 -23.262 1.00 91.19 118 ILE A N 1
ATOM 904 C CA . ILE A 1 118 ? 7.996 -5.784 -22.549 1.00 91.19 118 ILE A CA 1
ATOM 905 C C . ILE A 1 118 ? 8.228 -4.366 -23.069 1.00 91.19 118 ILE A C 1
ATOM 907 O O . ILE A 1 118 ? 8.278 -4.133 -24.273 1.00 91.19 118 ILE A O 1
ATOM 911 N N . GLU A 1 119 ? 8.432 -3.427 -22.151 1.00 91.38 119 GLU A N 1
ATOM 912 C CA . GLU A 1 119 ? 8.921 -2.077 -22.443 1.00 91.38 119 GLU A CA 1
ATOM 913 C C . GLU A 1 119 ? 10.155 -1.811 -21.585 1.00 91.38 119 GLU A C 1
ATOM 915 O O . GLU A 1 119 ? 10.172 -2.181 -20.411 1.00 91.38 119 GLU A O 1
ATOM 920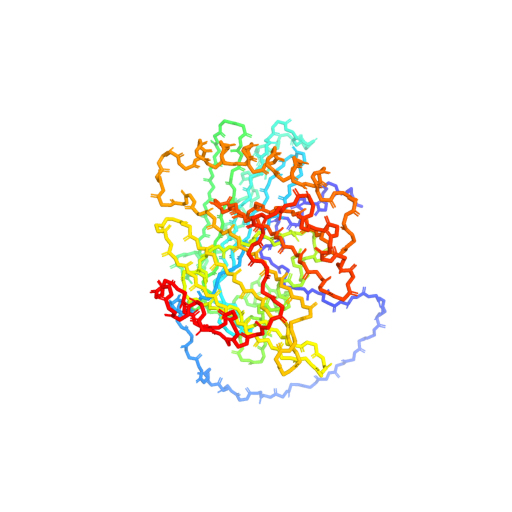 N N . ILE A 1 120 ? 11.182 -1.170 -22.148 1.00 86.94 120 ILE A N 1
ATOM 921 C CA . ILE A 1 120 ? 12.412 -0.801 -21.432 1.00 86.94 120 ILE A CA 1
ATOM 922 C C . ILE A 1 120 ? 12.798 0.620 -21.827 1.00 86.94 120 ILE A C 1
ATOM 924 O O . ILE A 1 120 ? 12.968 0.921 -23.008 1.00 86.94 120 ILE A O 1
ATOM 928 N N . LYS A 1 121 ? 12.973 1.495 -20.839 1.00 90.25 121 LYS A N 1
ATOM 929 C CA . LYS A 1 121 ? 13.345 2.899 -21.023 1.00 90.25 121 LYS A CA 1
ATOM 930 C C . LYS A 1 121 ? 14.468 3.277 -20.076 1.00 90.25 121 LYS A C 1
ATOM 932 O O . LYS A 1 121 ? 14.497 2.863 -18.919 1.00 90.25 121 LYS A O 1
ATOM 937 N N . THR A 1 122 ? 15.372 4.108 -20.572 1.00 88.75 122 THR A N 1
ATOM 938 C CA . THR A 1 122 ? 16.457 4.674 -19.775 1.00 88.75 122 THR A CA 1
ATOM 939 C C . THR A 1 122 ? 16.477 6.176 -19.917 1.00 88.75 122 THR A C 1
ATOM 941 O O . THR A 1 122 ? 16.302 6.680 -21.024 1.00 88.75 122 THR A O 1
ATOM 944 N N . ASP A 1 123 ? 16.758 6.868 -18.826 1.00 93.50 123 ASP A N 1
ATOM 945 C CA . ASP A 1 123 ? 16.975 8.308 -18.821 1.00 93.50 123 ASP A CA 1
ATOM 946 C C . ASP A 1 123 ? 18.163 8.648 -17.922 1.00 93.50 123 ASP A C 1
ATOM 948 O O . ASP A 1 123 ? 18.465 7.919 -16.976 1.00 93.50 123 ASP A O 1
ATOM 952 N N . TYR A 1 124 ? 18.847 9.747 -18.215 1.00 93.25 124 TYR A N 1
ATOM 953 C CA . TYR A 1 124 ? 19.906 10.258 -17.357 1.00 93.25 124 TYR A CA 1
ATOM 954 C C . TYR A 1 124 ? 19.829 11.774 -17.293 1.00 93.25 124 TYR A C 1
ATOM 956 O O . TYR A 1 124 ? 20.108 12.462 -18.277 1.00 93.25 124 TYR A O 1
ATOM 964 N N . LYS A 1 125 ? 19.474 12.285 -16.116 1.00 92.19 125 LYS A N 1
ATOM 965 C CA . LYS A 1 125 ? 19.315 13.714 -15.872 1.00 92.19 125 LYS A CA 1
ATOM 966 C C . LYS A 1 125 ? 19.677 14.041 -14.429 1.00 92.19 125 LYS A C 1
ATOM 968 O O . LYS A 1 125 ? 19.348 13.277 -13.528 1.00 92.19 125 LYS A O 1
ATOM 973 N N . ASP A 1 126 ? 20.338 15.178 -14.218 1.00 91.94 126 ASP A N 1
ATOM 974 C CA . ASP A 1 126 ? 20.631 15.725 -12.886 1.00 91.94 126 ASP A CA 1
ATOM 975 C C . ASP A 1 126 ? 21.310 14.704 -11.944 1.00 91.94 126 ASP A C 1
ATOM 977 O O . ASP A 1 126 ? 20.889 14.521 -10.806 1.00 91.94 126 ASP A O 1
ATOM 981 N N . ASP A 1 127 ? 22.343 14.003 -12.442 1.00 91.81 127 ASP A N 1
ATOM 982 C CA . ASP A 1 127 ? 23.083 12.931 -11.737 1.00 91.81 127 ASP A CA 1
ATOM 983 C C . ASP A 1 127 ? 22.259 11.664 -11.413 1.00 91.81 127 ASP A C 1
ATOM 985 O O . ASP A 1 127 ? 22.763 10.710 -10.820 1.00 91.81 127 ASP A O 1
ATOM 989 N N . VAL A 1 128 ? 21.004 11.592 -11.863 1.00 88.94 128 VAL A N 1
ATOM 990 C CA . VAL A 1 128 ? 20.136 10.431 -11.665 1.00 88.94 128 VAL A CA 1
ATOM 991 C C . VAL A 1 128 ? 19.980 9.647 -12.962 1.00 88.94 128 VAL A C 1
ATOM 993 O O . VAL A 1 128 ? 19.396 10.123 -13.935 1.00 88.94 128 VAL A O 1
ATOM 996 N N . PHE A 1 129 ? 20.463 8.406 -12.969 1.00 85.81 129 PHE A N 1
ATOM 997 C CA . PHE A 1 129 ? 20.183 7.446 -14.034 1.00 85.81 129 PHE A CA 1
ATOM 998 C C . PHE A 1 129 ? 18.921 6.662 -13.685 1.00 85.81 129 PHE A C 1
ATOM 1000 O O . PHE A 1 129 ? 18.870 5.982 -12.661 1.00 85.81 129 PHE A O 1
ATOM 1007 N N . THR A 1 130 ? 17.899 6.746 -14.527 1.00 86.19 130 THR A N 1
ATOM 1008 C CA . THR A 1 130 ? 16.644 6.012 -14.365 1.00 86.19 130 THR A CA 1
ATOM 1009 C C . THR A 1 130 ? 16.615 4.834 -15.329 1.00 86.19 130 THR A C 1
ATOM 1011 O O . THR A 1 130 ? 16.771 5.013 -16.534 1.00 86.19 130 THR A O 1
ATOM 1014 N N . PHE A 1 131 ? 16.380 3.637 -14.803 1.00 84.19 131 PHE A N 1
ATOM 1015 C CA . PHE A 1 131 ? 16.131 2.420 -15.563 1.00 84.19 131 PHE A CA 1
ATOM 1016 C C . PHE A 1 131 ? 14.702 1.961 -15.275 1.00 84.19 131 PHE A C 1
ATOM 1018 O O . PHE A 1 131 ? 14.386 1.595 -14.146 1.00 84.19 131 PHE A O 1
ATOM 1025 N N . ALA A 1 132 ? 13.828 2.031 -16.274 1.00 85.75 132 ALA A N 1
ATOM 1026 C CA . ALA A 1 132 ? 12.423 1.674 -16.142 1.00 85.75 132 ALA A CA 1
ATOM 1027 C C . ALA A 1 132 ? 12.078 0.523 -17.083 1.00 85.75 132 ALA A C 1
ATOM 1029 O O . ALA A 1 132 ? 12.452 0.548 -18.257 1.00 85.75 132 ALA A O 1
ATOM 1030 N N . TYR A 1 133 ? 11.341 -0.464 -16.592 1.00 85.81 133 TYR A N 1
ATOM 1031 C CA . TYR A 1 133 ? 10.858 -1.562 -17.417 1.00 85.81 133 TYR A CA 1
ATOM 1032 C C . TYR A 1 133 ? 9.478 -2.038 -16.984 1.00 85.81 133 TYR A C 1
ATOM 1034 O O . TYR A 1 133 ? 9.093 -1.901 -15.825 1.00 85.81 133 TYR A O 1
ATOM 1042 N N . SER A 1 134 ? 8.726 -2.617 -17.913 1.00 89.81 134 SER A N 1
ATOM 1043 C CA . SER A 1 134 ? 7.438 -3.239 -17.614 1.00 89.81 134 SER A CA 1
ATOM 1044 C C . SER A 1 134 ? 7.295 -4.577 -18.309 1.00 89.81 134 SER A C 1
ATOM 1046 O O . SER A 1 134 ? 7.752 -4.714 -19.439 1.00 89.81 134 SER A O 1
ATOM 1048 N N . PHE A 1 135 ? 6.610 -5.510 -17.655 1.00 90.69 135 PHE A N 1
ATOM 1049 C CA . PHE A 1 135 ? 6.207 -6.793 -18.223 1.00 90.69 135 PHE A CA 1
ATOM 1050 C C . PHE A 1 135 ? 4.691 -6.907 -18.108 1.00 90.69 135 PHE A C 1
ATOM 1052 O O . PHE A 1 135 ? 4.153 -6.839 -17.007 1.00 90.69 135 PHE A O 1
ATOM 1059 N N . ASP A 1 136 ? 4.014 -7.054 -19.237 1.00 93.25 136 ASP A N 1
ATOM 1060 C CA . ASP A 1 136 ? 2.584 -7.315 -19.354 1.00 93.25 136 ASP A CA 1
ATOM 1061 C C . ASP A 1 136 ? 2.396 -8.799 -19.676 1.00 93.25 136 ASP A C 1
ATOM 1063 O O . ASP A 1 136 ? 2.431 -9.216 -20.835 1.00 93.25 136 ASP A O 1
ATOM 1067 N N . TYR A 1 137 ? 2.244 -9.607 -18.628 1.00 90.50 137 TYR A N 1
ATOM 1068 C CA . TYR A 1 137 ? 2.147 -11.063 -18.723 1.00 90.50 137 TYR A CA 1
ATOM 1069 C C . TYR A 1 137 ? 0.899 -11.519 -19.487 1.00 90.50 137 TYR A C 1
ATOM 1071 O O . TYR A 1 137 ? 0.867 -12.642 -19.976 1.00 90.50 137 TYR A O 1
ATOM 1079 N N . THR A 1 138 ? -0.092 -10.640 -19.675 1.00 89.81 138 THR A N 1
ATOM 1080 C CA . THR A 1 138 ? -1.270 -10.927 -20.510 1.00 89.81 138 THR A CA 1
ATOM 1081 C C . THR A 1 138 ? -0.956 -10.938 -22.011 1.00 89.81 138 THR A C 1
ATOM 1083 O O . THR A 1 138 ? -1.730 -11.476 -22.800 1.00 89.81 138 THR A O 1
ATOM 1086 N N . LYS A 1 139 ? 0.182 -10.358 -22.418 1.00 91.50 139 LYS A N 1
ATOM 1087 C CA . LYS A 1 139 ? 0.630 -10.266 -23.819 1.00 91.50 139 LYS A CA 1
ATOM 1088 C C . LYS A 1 139 ? 1.845 -11.135 -24.130 1.00 91.50 139 LYS A C 1
ATOM 1090 O O . LYS A 1 139 ? 2.159 -11.333 -25.303 1.00 91.50 139 LYS A O 1
ATOM 1095 N N . LEU A 1 140 ? 2.554 -11.595 -23.101 1.00 88.88 140 LEU A N 1
ATOM 1096 C CA . LEU A 1 140 ? 3.822 -12.296 -23.258 1.00 88.88 140 LEU A CA 1
ATOM 1097 C C . LEU A 1 140 ? 3.619 -13.773 -23.591 1.00 88.88 140 LEU A C 1
ATOM 1099 O O . LEU A 1 140 ? 2.778 -14.461 -23.020 1.00 88.88 140 LEU A O 1
ATOM 1103 N N . ASP A 1 141 ? 4.462 -14.274 -24.491 1.00 89.94 141 ASP A N 1
ATOM 1104 C CA . ASP A 1 141 ? 4.633 -15.708 -24.699 1.00 89.94 141 ASP A CA 1
ATOM 1105 C C . ASP A 1 141 ? 5.432 -16.273 -23.517 1.00 89.94 141 ASP A C 1
ATOM 1107 O O . ASP A 1 141 ? 6.659 -16.160 -23.463 1.00 89.94 141 ASP A O 1
ATOM 1111 N N . MET A 1 142 ? 4.718 -16.825 -22.535 1.00 87.38 142 MET A N 1
ATOM 1112 C CA . MET A 1 142 ? 5.298 -17.287 -21.271 1.00 87.38 142 MET A CA 1
ATOM 1113 C C . MET A 1 142 ? 6.267 -18.458 -21.448 1.00 87.38 142 MET A C 1
ATOM 1115 O O . MET A 1 142 ? 7.224 -18.576 -20.682 1.00 87.38 142 MET A O 1
ATOM 1119 N N . GLN A 1 143 ? 6.074 -19.288 -22.476 1.00 88.81 143 GLN A N 1
ATOM 1120 C CA . GLN A 1 143 ? 6.985 -20.392 -22.777 1.00 88.81 143 GLN A CA 1
ATOM 1121 C C . GLN A 1 143 ? 8.319 -19.857 -23.291 1.00 88.81 143 GLN A C 1
ATOM 1123 O O . GLN A 1 143 ? 9.365 -20.170 -22.723 1.00 88.81 143 GLN A O 1
ATOM 1128 N N . LYS A 1 144 ? 8.289 -18.958 -24.282 1.00 89.62 144 LYS A N 1
ATOM 1129 C CA . LYS A 1 144 ? 9.516 -18.307 -24.768 1.00 89.62 144 LYS A CA 1
ATOM 1130 C C . LYS A 1 144 ? 10.179 -17.455 -23.695 1.00 89.62 144 LYS A C 1
ATOM 1132 O O . LYS A 1 144 ? 11.404 -17.371 -23.639 1.00 89.62 144 LYS A O 1
ATOM 1137 N N . LEU A 1 145 ? 9.387 -16.807 -22.840 1.00 85.81 145 LEU A N 1
ATOM 1138 C CA . LEU A 1 145 ? 9.930 -16.041 -21.727 1.00 85.81 145 LEU A CA 1
ATOM 1139 C C . LEU A 1 145 ? 10.687 -16.962 -20.765 1.00 85.81 145 LEU A C 1
ATOM 1141 O O . LEU A 1 145 ? 11.792 -16.619 -20.370 1.00 85.81 145 LEU A O 1
ATOM 1145 N N . LYS A 1 146 ? 10.158 -18.149 -20.448 1.00 84.12 146 LYS A N 1
ATOM 1146 C CA . LYS A 1 146 ? 10.850 -19.151 -19.622 1.00 84.12 146 LYS A CA 1
ATOM 1147 C C . LYS A 1 146 ? 12.121 -19.698 -20.284 1.00 84.12 146 LYS A C 1
ATOM 1149 O O . LYS A 1 146 ? 13.105 -19.942 -19.600 1.00 84.12 146 LYS A O 1
ATOM 1154 N N . GLU A 1 147 ? 12.153 -19.843 -21.607 1.00 87.50 147 GLU A N 1
ATOM 1155 C CA . GLU A 1 147 ? 13.388 -20.210 -22.323 1.00 87.50 147 GLU A CA 1
ATOM 1156 C C . GLU A 1 147 ? 14.471 -19.125 -22.192 1.00 87.50 147 GLU A C 1
ATOM 1158 O O . GLU A 1 147 ? 15.648 -19.428 -21.982 1.00 87.50 147 GLU A O 1
ATOM 1163 N N . LEU A 1 148 ? 14.079 -17.848 -22.271 1.00 83.50 148 LEU A N 1
ATOM 1164 C CA . LEU A 1 148 ? 14.990 -16.713 -22.086 1.00 83.50 148 LEU A CA 1
ATOM 1165 C C . LEU A 1 148 ? 15.383 -16.500 -20.610 1.00 83.50 148 LEU A C 1
ATOM 1167 O O . LEU A 1 148 ? 16.474 -15.990 -20.303 1.00 83.50 148 LEU A O 1
ATOM 1171 N N . ILE A 1 149 ? 14.475 -16.864 -19.705 1.00 79.38 149 ILE A N 1
ATOM 1172 C CA . ILE A 1 149 ? 14.571 -16.738 -18.254 1.00 79.38 149 ILE A CA 1
ATOM 1173 C C . ILE A 1 149 ? 14.365 -18.115 -17.606 1.00 79.38 149 ILE A C 1
ATOM 1175 O O . ILE A 1 149 ? 13.274 -18.393 -17.114 1.00 79.38 149 ILE A O 1
ATOM 1179 N N . PRO A 1 150 ? 15.396 -18.981 -17.565 1.00 75.94 150 PRO A N 1
ATOM 1180 C CA . PRO A 1 150 ? 15.248 -20.339 -17.032 1.00 75.94 150 PRO A CA 1
ATOM 1181 C C . PRO A 1 150 ? 14.795 -20.388 -15.569 1.00 75.94 150 PRO A C 1
ATOM 1183 O O . PRO A 1 150 ? 14.099 -21.317 -15.173 1.00 75.94 150 PRO A O 1
ATOM 1186 N N . ASP A 1 151 ? 15.149 -19.363 -14.788 1.00 74.88 151 ASP A N 1
ATOM 1187 C CA . ASP A 1 151 ? 14.748 -19.214 -13.384 1.00 74.88 151 ASP A CA 1
ATOM 1188 C C . ASP A 1 151 ? 13.293 -18.720 -13.229 1.00 74.88 151 ASP A C 1
ATOM 1190 O O . ASP A 1 151 ? 12.795 -18.567 -12.111 1.00 74.88 151 ASP A O 1
ATOM 1194 N N . LEU A 1 152 ? 12.585 -18.457 -14.337 1.00 75.75 152 LEU A N 1
ATOM 1195 C CA . LEU A 1 152 ? 11.167 -18.130 -14.301 1.00 75.75 152 LEU A CA 1
ATOM 1196 C C . LEU A 1 152 ? 10.395 -19.375 -13.850 1.00 75.75 152 LEU A C 1
ATOM 1198 O O . LEU A 1 152 ? 10.383 -20.397 -14.539 1.00 75.75 152 LEU A O 1
ATOM 1202 N N . ASN A 1 153 ? 9.702 -19.266 -12.721 1.00 78.12 153 ASN A N 1
ATOM 1203 C CA . ASN A 1 153 ? 8.875 -20.325 -12.159 1.00 78.12 153 ASN A CA 1
ATOM 1204 C C . ASN A 1 153 ? 7.372 -20.002 -12.305 1.00 78.12 153 ASN A C 1
ATOM 1206 O O . ASN A 1 153 ? 6.739 -19.609 -11.318 1.00 78.12 153 ASN A O 1
ATOM 1210 N N . PRO A 1 154 ? 6.794 -20.077 -13.524 1.00 82.81 154 PRO A N 1
ATOM 1211 C CA . PRO A 1 154 ? 5.351 -19.976 -13.692 1.00 82.81 154 PRO A CA 1
ATOM 1212 C C . PRO A 1 154 ? 4.661 -21.207 -13.092 1.00 82.81 154 PRO A C 1
ATOM 1214 O O . PRO A 1 154 ? 5.270 -22.269 -12.954 1.00 82.81 154 PRO A O 1
ATOM 1217 N N . ARG A 1 155 ? 3.378 -21.067 -12.767 1.00 84.81 155 ARG A N 1
ATOM 1218 C CA . ARG A 1 155 ? 2.501 -22.187 -12.411 1.00 84.81 155 ARG A CA 1
ATOM 1219 C C . ARG A 1 155 ? 2.234 -23.089 -13.620 1.00 84.81 155 ARG A C 1
ATOM 1221 O O . ARG A 1 155 ? 2.531 -22.721 -14.756 1.00 84.81 155 ARG A O 1
ATOM 1228 N N . ASP A 1 156 ? 1.584 -24.222 -13.373 1.00 85.38 156 ASP A N 1
ATOM 1229 C CA . ASP A 1 156 ? 1.189 -25.195 -14.403 1.00 85.38 156 ASP A CA 1
ATOM 1230 C C . ASP A 1 156 ? 0.279 -24.586 -15.488 1.00 85.38 156 ASP A C 1
ATOM 1232 O O . ASP A 1 156 ? 0.298 -25.007 -16.642 1.00 85.38 156 ASP A O 1
ATOM 1236 N N . ASP A 1 157 ? -0.481 -23.539 -15.151 1.00 83.62 157 ASP A N 1
ATOM 1237 C CA . ASP A 1 157 ? -1.329 -22.787 -16.086 1.00 83.62 157 ASP A CA 1
ATOM 1238 C C . ASP A 1 157 ? -0.585 -21.659 -16.836 1.00 83.62 157 ASP A C 1
ATOM 1240 O O . ASP A 1 157 ? -1.209 -20.827 -17.494 1.00 83.62 157 ASP A O 1
ATOM 1244 N N . ASN A 1 158 ? 0.751 -21.634 -16.757 1.00 86.50 158 ASN A N 1
ATOM 1245 C CA . ASN A 1 158 ? 1.651 -20.607 -17.291 1.00 86.50 158 ASN A CA 1
ATOM 1246 C C . ASN A 1 158 ? 1.481 -19.200 -16.687 1.00 86.50 158 ASN A C 1
ATOM 1248 O O . ASN A 1 158 ? 2.047 -18.240 -17.214 1.00 86.50 158 ASN A O 1
ATOM 1252 N N . THR A 1 159 ? 0.754 -19.049 -15.577 1.00 87.38 159 THR A N 1
ATOM 1253 C CA . THR A 1 159 ? 0.625 -17.761 -14.880 1.00 87.38 159 THR A CA 1
ATOM 1254 C C . THR A 1 159 ? 1.732 -17.535 -13.851 1.00 87.38 159 THR A C 1
ATOM 1256 O O . THR A 1 159 ? 2.399 -18.466 -13.394 1.00 87.38 159 THR A O 1
ATOM 1259 N N . ILE A 1 160 ? 1.923 -16.276 -13.450 1.00 87.19 160 ILE A N 1
ATOM 1260 C CA . ILE A 1 160 ? 2.815 -15.905 -12.348 1.00 87.19 160 ILE A CA 1
ATOM 1261 C C . ILE A 1 160 ? 1.993 -15.688 -11.074 1.00 87.19 160 ILE A C 1
ATOM 1263 O O . ILE A 1 160 ? 1.002 -14.959 -11.088 1.00 87.19 160 ILE A O 1
ATOM 1267 N N . SER A 1 161 ? 2.416 -16.292 -9.959 1.00 85.56 161 SER A N 1
ATOM 1268 C CA . SER A 1 161 ? 1.785 -16.069 -8.652 1.00 85.56 161 SER A CA 1
ATOM 1269 C C . SER A 1 161 ? 2.094 -14.674 -8.117 1.00 85.56 161 SER A C 1
ATOM 1271 O O . SER A 1 161 ? 3.263 -14.319 -7.947 1.00 85.56 161 SER A O 1
ATOM 1273 N N . TYR A 1 162 ? 1.049 -13.907 -7.800 1.00 86.56 162 TYR A N 1
ATOM 1274 C CA . TYR A 1 162 ? 1.195 -12.609 -7.143 1.00 86.56 162 TYR A CA 1
ATOM 1275 C C . TYR A 1 162 ? 1.786 -12.753 -5.736 1.00 86.56 162 TYR A C 1
ATOM 1277 O O . TYR A 1 162 ? 2.758 -12.070 -5.418 1.00 86.56 162 TYR A O 1
ATOM 1285 N N . SER A 1 163 ? 1.245 -13.655 -4.915 1.00 82.75 163 SER A N 1
ATOM 1286 C CA . SER A 1 163 ? 1.645 -13.827 -3.513 1.00 82.75 163 SER A CA 1
ATOM 1287 C C . SER A 1 163 ? 3.100 -14.273 -3.392 1.00 82.75 163 SER A C 1
ATOM 1289 O O . SER A 1 163 ? 3.864 -13.662 -2.649 1.00 82.75 163 SER A O 1
ATOM 1291 N N . ASN A 1 164 ? 3.539 -15.238 -4.209 1.00 81.31 164 ASN A N 1
ATOM 1292 C CA . ASN A 1 164 ? 4.941 -15.671 -4.215 1.00 81.31 164 ASN A CA 1
ATOM 1293 C C . ASN A 1 164 ? 5.888 -14.545 -4.660 1.00 81.31 164 ASN A C 1
ATOM 1295 O O . ASN A 1 164 ? 6.986 -14.399 -4.118 1.00 81.31 164 ASN A O 1
ATOM 1299 N N . TYR A 1 165 ? 5.482 -13.744 -5.652 1.00 82.75 165 TYR A N 1
ATOM 1300 C CA . TYR A 1 165 ? 6.286 -12.608 -6.102 1.00 82.75 165 TYR A CA 1
ATOM 1301 C C . TYR A 1 165 ? 6.363 -11.519 -5.023 1.00 82.75 165 TYR A C 1
ATOM 1303 O O . TYR A 1 165 ? 7.447 -11.019 -4.721 1.00 82.75 165 TYR A O 1
ATOM 1311 N N . LYS A 1 166 ? 5.233 -11.200 -4.383 1.00 83.88 166 LYS A N 1
ATOM 1312 C CA . LYS A 1 166 ? 5.152 -10.276 -3.247 1.00 83.88 166 LYS A CA 1
ATOM 1313 C C . LYS A 1 166 ? 6.066 -10.711 -2.102 1.00 83.88 166 LYS A C 1
ATOM 1315 O O . LYS A 1 166 ? 6.855 -9.898 -1.623 1.00 83.88 166 LYS A O 1
ATOM 1320 N N . ASP A 1 167 ? 6.006 -11.974 -1.695 1.00 78.25 167 ASP A N 1
ATOM 1321 C CA . ASP A 1 167 ? 6.852 -12.505 -0.624 1.00 78.25 167 ASP A CA 1
ATOM 1322 C C . ASP A 1 167 ? 8.338 -12.400 -0.980 1.00 78.25 167 ASP A C 1
ATOM 1324 O O . ASP A 1 167 ? 9.159 -12.042 -0.133 1.00 78.25 167 ASP A O 1
ATOM 1328 N N . SER A 1 168 ? 8.691 -12.614 -2.252 1.00 76.31 168 SER A N 1
ATOM 1329 C CA . SER A 1 168 ? 10.055 -12.399 -2.740 1.00 76.31 168 SER A CA 1
ATOM 1330 C C . SER A 1 168 ? 10.514 -10.952 -2.574 1.00 76.31 168 SER A C 1
ATOM 1332 O O . SER A 1 168 ? 11.622 -10.713 -2.093 1.00 76.31 168 SER A O 1
ATOM 1334 N N . LEU A 1 169 ? 9.670 -9.977 -2.928 1.00 78.38 169 LEU A N 1
ATOM 1335 C CA . LEU A 1 169 ? 9.982 -8.558 -2.742 1.00 78.38 169 LEU A CA 1
ATOM 1336 C C . LEU A 1 169 ? 10.212 -8.237 -1.259 1.00 78.38 169 LEU A C 1
ATOM 1338 O O . LEU A 1 169 ? 11.192 -7.576 -0.912 1.00 78.38 169 LEU A O 1
ATOM 1342 N N . VAL A 1 170 ? 9.362 -8.751 -0.368 1.00 75.19 170 VAL A N 1
ATOM 1343 C CA . VAL A 1 170 ? 9.505 -8.548 1.083 1.00 75.19 170 VAL A CA 1
ATOM 1344 C C . VAL A 1 170 ? 10.806 -9.167 1.604 1.00 75.19 170 VAL A C 1
ATOM 1346 O O . VAL A 1 170 ? 11.546 -8.508 2.337 1.00 75.19 170 VAL A O 1
ATOM 1349 N N . GLN A 1 171 ? 11.148 -10.388 1.181 1.00 74.94 171 GLN A N 1
ATOM 1350 C CA . GLN A 1 171 ? 12.419 -11.041 1.530 1.00 74.94 171 GLN A CA 1
ATOM 1351 C C . GLN A 1 171 ? 13.642 -10.265 1.020 1.00 74.94 171 GLN A C 1
ATOM 1353 O O . GLN A 1 171 ? 14.694 -10.265 1.661 1.00 74.94 171 GLN A O 1
ATOM 1358 N N . GLN A 1 172 ? 13.504 -9.568 -0.108 1.00 67.06 172 GLN A N 1
ATOM 1359 C CA . GLN A 1 172 ? 14.527 -8.686 -0.671 1.00 67.06 172 GLN A CA 1
ATOM 1360 C C . GLN A 1 172 ? 14.575 -7.300 0.001 1.00 67.06 172 GLN A C 1
ATOM 1362 O O . GLN A 1 172 ? 15.407 -6.465 -0.358 1.00 67.06 172 GLN A O 1
ATOM 1367 N N . GLY A 1 173 ? 13.724 -7.049 1.001 1.00 71.44 173 GLY A N 1
ATOM 1368 C CA . GLY A 1 173 ? 13.710 -5.819 1.792 1.00 71.44 173 GLY A CA 1
ATOM 1369 C C . GLY A 1 173 ? 12.878 -4.685 1.195 1.00 71.44 173 GLY A C 1
ATOM 1370 O O . GLY A 1 173 ? 12.977 -3.551 1.672 1.00 71.44 173 GLY A O 1
ATOM 1371 N N . TYR A 1 174 ? 12.060 -4.959 0.176 1.00 80.31 174 TYR A N 1
ATOM 1372 C CA . TYR A 1 174 ? 11.076 -3.995 -0.302 1.00 80.31 174 TYR A CA 1
ATOM 1373 C C . TYR A 1 174 ? 9.948 -3.843 0.711 1.00 80.31 174 TYR A C 1
ATOM 1375 O O . TYR A 1 174 ? 9.509 -4.802 1.346 1.00 80.31 174 TYR A O 1
ATOM 1383 N N . LYS A 1 175 ? 9.449 -2.617 0.833 1.00 81.94 175 LYS A N 1
ATOM 1384 C CA . LYS A 1 175 ? 8.323 -2.287 1.701 1.00 81.94 175 LYS A CA 1
ATOM 1385 C C . LYS A 1 175 ? 7.122 -1.947 0.845 1.00 81.94 175 LYS A C 1
ATOM 1387 O O . LYS A 1 175 ? 7.230 -1.123 -0.063 1.00 81.94 175 LYS A O 1
ATOM 1392 N N . GLU A 1 176 ? 5.991 -2.576 1.139 1.00 83.56 176 GLU A N 1
ATOM 1393 C CA . GLU A 1 176 ? 4.727 -2.232 0.501 1.00 83.56 176 GLU A CA 1
ATOM 1394 C C . GLU A 1 176 ? 4.354 -0.796 0.872 1.00 83.56 176 GLU A C 1
ATOM 1396 O O . GLU A 1 176 ? 4.213 -0.437 2.040 1.00 83.56 176 GLU A O 1
ATOM 1401 N N . LYS A 1 177 ? 4.225 0.037 -0.150 1.00 78.00 177 LYS A N 1
ATOM 1402 C CA . LYS A 1 177 ? 3.611 1.348 -0.089 1.00 78.00 177 LYS A CA 1
ATOM 1403 C C . LYS A 1 177 ? 2.138 1.121 -0.381 1.00 78.00 177 LYS A C 1
ATOM 1405 O O . LYS A 1 177 ? 1.800 0.757 -1.512 1.00 78.00 177 LYS A O 1
ATOM 1410 N N . GLN A 1 178 ? 1.262 1.305 0.612 1.00 55.84 178 GLN A N 1
ATOM 1411 C CA . GLN A 1 178 ? -0.173 1.148 0.361 1.00 55.84 178 GLN A CA 1
ATOM 1412 C C . GLN A 1 178 ? -0.537 2.011 -0.853 1.00 55.84 178 GLN A C 1
ATOM 1414 O O . GLN A 1 178 ? -0.292 3.219 -0.886 1.00 55.84 178 GLN A O 1
ATOM 1419 N N . THR A 1 179 ? -1.035 1.355 -1.897 1.00 41.75 179 THR A N 1
ATOM 1420 C CA . THR A 1 179 ? -1.379 2.015 -3.148 1.00 41.75 179 THR A CA 1
ATOM 1421 C C . THR A 1 179 ? -2.871 2.242 -3.170 1.00 41.75 179 THR A C 1
ATOM 1423 O O . THR A 1 179 ? -3.662 1.307 -3.102 1.00 41.75 179 THR A O 1
ATOM 1426 N N . THR A 1 180 ? -3.263 3.498 -3.309 1.00 40.16 180 THR A N 1
ATOM 1427 C CA . THR A 1 180 ? -4.649 3.961 -3.236 1.00 40.16 180 THR A CA 1
ATOM 1428 C C . THR A 1 180 ? -5.514 3.580 -4.446 1.00 40.16 180 THR A C 1
ATOM 1430 O O . THR A 1 180 ? -6.669 3.982 -4.514 1.00 40.16 180 THR A O 1
ATOM 1433 N N . ALA A 1 181 ? -5.014 2.791 -5.406 1.00 37.72 181 ALA A N 1
ATOM 1434 C CA . ALA A 1 181 ? -5.740 2.512 -6.651 1.00 37.72 181 ALA A CA 1
ATOM 1435 C C . ALA A 1 181 ? -6.794 1.391 -6.549 1.00 37.72 181 ALA A C 1
ATOM 1437 O O . ALA A 1 181 ? -7.609 1.265 -7.452 1.00 37.72 181 ALA A O 1
ATOM 1438 N N . ALA A 1 182 ? -6.830 0.614 -5.461 1.00 35.88 182 ALA A N 1
ATOM 1439 C CA . ALA A 1 182 ? -7.883 -0.387 -5.240 1.00 35.88 182 ALA A CA 1
ATOM 1440 C C . ALA A 1 182 ? -8.967 0.064 -4.241 1.00 35.88 182 ALA A C 1
ATOM 1442 O O . ALA A 1 182 ? -9.841 -0.723 -3.895 1.00 35.88 182 ALA A O 1
ATOM 1443 N N . LYS A 1 183 ? -8.934 1.310 -3.750 1.00 41.69 183 LYS A N 1
ATOM 1444 C CA . LYS A 1 183 ? -9.794 1.749 -2.638 1.00 41.69 183 LYS A CA 1
ATOM 1445 C C . LYS A 1 183 ? -10.423 3.127 -2.818 1.00 41.69 183 LYS A C 1
ATOM 1447 O O . LYS A 1 183 ? -10.561 3.862 -1.848 1.00 41.69 183 LYS A O 1
ATOM 1452 N N . GLU A 1 184 ? -10.875 3.483 -4.017 1.00 39.12 184 GLU A N 1
ATOM 1453 C CA . GLU A 1 184 ? -11.953 4.480 -4.027 1.00 39.12 184 GLU A CA 1
ATOM 1454 C C . GLU A 1 184 ? -13.289 3.854 -3.609 1.00 39.12 184 GLU A C 1
ATOM 1456 O O . GLU A 1 184 ? -14.040 4.524 -2.910 1.00 39.12 184 GLU A O 1
ATOM 1461 N N . ASN A 1 185 ? -13.526 2.550 -3.843 1.00 40.72 185 ASN A N 1
ATOM 1462 C CA . ASN A 1 185 ? -14.795 1.905 -3.460 1.00 40.72 185 ASN A CA 1
ATOM 1463 C C . ASN A 1 185 ? -14.745 0.455 -2.930 1.00 40.72 185 ASN A C 1
ATOM 1465 O O . ASN A 1 185 ? -15.795 -0.062 -2.561 1.00 40.72 185 ASN A O 1
ATOM 1469 N N . ALA A 1 186 ? -13.589 -0.214 -2.832 1.00 40.03 186 ALA A N 1
ATOM 1470 C CA . ALA A 1 186 ? -13.542 -1.554 -2.234 1.00 40.03 186 ALA A CA 1
ATOM 1471 C C . ALA A 1 186 ? -13.251 -1.479 -0.729 1.00 40.03 186 ALA A C 1
ATOM 1473 O O . ALA A 1 186 ? -12.124 -1.225 -0.297 1.00 40.03 186 ALA A O 1
ATOM 1474 N N . VAL A 1 187 ? -14.284 -1.721 0.069 1.00 47.72 187 VAL A N 1
ATOM 1475 C CA . VAL A 1 187 ? -14.185 -1.891 1.520 1.00 47.72 187 VAL A CA 1
ATOM 1476 C C . VAL A 1 187 ? -13.381 -3.166 1.760 1.00 47.72 187 VAL A C 1
ATOM 1478 O O . VAL A 1 187 ? -13.805 -4.262 1.390 1.00 47.72 187 VAL A O 1
ATOM 1481 N N . GLN A 1 188 ? -12.174 -3.036 2.314 1.00 48.12 188 GLN A N 1
ATOM 1482 C CA . GLN A 1 188 ? -11.424 -4.212 2.756 1.00 48.12 188 GLN A CA 1
ATOM 1483 C C . GLN A 1 188 ? -12.202 -4.828 3.914 1.00 48.12 188 GLN A C 1
ATOM 1485 O O . GLN A 1 188 ? -12.278 -4.219 4.978 1.00 48.12 188 GLN A O 1
ATOM 1490 N N . LYS A 1 189 ? -12.775 -6.019 3.706 1.00 52.00 189 LYS A N 1
ATOM 1491 C CA . LYS A 1 189 ? -13.456 -6.744 4.779 1.00 52.00 189 LYS A CA 1
ATOM 1492 C C . LYS A 1 189 ? -12.472 -6.991 5.919 1.00 52.00 189 LYS A C 1
ATOM 1494 O O . LYS A 1 189 ? -11.457 -7.664 5.733 1.00 52.00 189 LYS A O 1
ATOM 1499 N N . VAL A 1 190 ? -12.768 -6.441 7.087 1.00 61.25 190 VAL A N 1
ATOM 1500 C CA . VAL A 1 190 ? -11.996 -6.647 8.310 1.00 61.25 190 VAL A CA 1
ATOM 1501 C C . VAL A 1 190 ? -12.451 -7.969 8.923 1.00 61.25 190 VAL A C 1
ATOM 1503 O O . VAL A 1 190 ? -13.641 -8.170 9.154 1.00 61.25 190 VAL A O 1
ATOM 1506 N N . GLN A 1 191 ? -11.530 -8.902 9.157 1.00 62.09 191 GLN A N 1
ATOM 1507 C CA . GLN A 1 191 ? -11.877 -10.178 9.787 1.00 62.09 191 GLN A CA 1
ATOM 1508 C C . GLN A 1 191 ? -12.126 -9.991 11.284 1.00 62.09 191 GLN A C 1
ATOM 1510 O O . GLN A 1 191 ? -11.328 -9.362 11.980 1.00 62.09 191 GLN A O 1
ATOM 1515 N N . ALA A 1 192 ? -13.233 -10.555 11.769 1.00 63.22 192 ALA A N 1
ATOM 1516 C CA . ALA A 1 192 ? -13.575 -10.527 13.180 1.00 63.22 192 ALA A CA 1
ATOM 1517 C C . ALA A 1 192 ? -12.730 -11.528 13.979 1.00 63.22 192 ALA A C 1
ATOM 1519 O O . ALA A 1 192 ? -12.587 -12.674 13.543 1.00 63.22 192 ALA A O 1
ATOM 1520 N N . PRO A 1 193 ? -12.180 -11.134 15.144 1.00 71.12 193 PRO A N 1
ATOM 1521 C CA . PRO A 1 193 ? -11.657 -12.087 16.113 1.00 71.12 193 PRO A CA 1
ATOM 1522 C C . PRO A 1 193 ? -12.737 -13.097 16.522 1.00 71.12 193 PRO A C 1
ATOM 1524 O O . PRO A 1 193 ? -13.928 -12.784 16.534 1.00 71.12 193 PRO A O 1
ATOM 1527 N N . GLU A 1 194 ? -12.324 -14.313 16.874 1.00 65.62 194 GLU A N 1
ATOM 1528 C CA . GLU A 1 194 ? -13.244 -15.395 17.230 1.00 65.62 194 GLU A CA 1
ATOM 1529 C C . GLU A 1 194 ? -14.165 -14.988 18.402 1.00 65.62 194 GLU A C 1
ATOM 1531 O O . GLU A 1 194 ? -13.705 -14.566 19.466 1.00 65.62 194 GLU A O 1
ATOM 1536 N N . GLY A 1 195 ? -15.485 -15.072 18.194 1.00 73.25 195 GLY A N 1
ATOM 1537 C CA . GLY A 1 195 ? -16.495 -14.675 19.185 1.00 73.25 195 GLY A CA 1
ATOM 1538 C C . GLY A 1 195 ? -16.775 -13.167 19.278 1.00 73.25 195 GLY A C 1
ATOM 1539 O O . GLY A 1 195 ? -17.293 -12.712 20.303 1.00 73.25 195 GLY A O 1
ATOM 1540 N N . GLN A 1 196 ? -16.422 -12.393 18.251 1.00 79.94 196 GLN A N 1
ATOM 1541 C CA . GLN A 1 196 ? -16.690 -10.959 18.137 1.00 79.94 196 GLN A CA 1
ATOM 1542 C C . GLN A 1 196 ? -17.353 -10.661 16.787 1.00 79.94 196 GLN A C 1
ATOM 1544 O O . GLN A 1 196 ? -17.098 -11.343 15.798 1.00 79.94 196 GLN A O 1
ATOM 1549 N N . GLU A 1 197 ? -18.214 -9.654 16.748 1.00 86.56 197 GLU A N 1
ATOM 1550 C CA . GLU A 1 197 ? -18.831 -9.141 15.527 1.00 86.56 197 GLU A CA 1
ATOM 1551 C C . GLU A 1 197 ? -18.103 -7.865 15.095 1.00 86.56 197 GLU A C 1
ATOM 1553 O O . GLU A 1 197 ? -17.537 -7.147 15.928 1.00 86.56 197 GLU A O 1
ATOM 1558 N N . ILE A 1 198 ? -18.086 -7.604 13.787 1.00 88.81 198 ILE A N 1
ATOM 1559 C CA . ILE A 1 198 ? -17.538 -6.375 13.215 1.00 88.81 198 ILE A CA 1
ATOM 1560 C C . ILE A 1 198 ? -18.595 -5.724 12.342 1.00 88.81 198 ILE A C 1
ATOM 1562 O O . ILE A 1 198 ? -19.122 -6.370 11.439 1.00 88.81 198 ILE A O 1
ATOM 1566 N N . ALA A 1 199 ? -18.785 -4.427 12.552 1.00 89.00 199 ALA A N 1
ATOM 1567 C CA . ALA A 1 199 ? -19.460 -3.542 11.624 1.00 89.00 199 ALA A CA 1
ATOM 1568 C C . ALA A 1 199 ? -18.482 -2.470 11.143 1.00 89.00 199 ALA A C 1
ATOM 1570 O O . ALA A 1 199 ? -17.687 -1.945 11.931 1.00 89.00 199 ALA A O 1
ATOM 1571 N N . VAL A 1 200 ? -18.541 -2.131 9.857 1.00 90.44 200 VAL A N 1
ATOM 1572 C CA . VAL A 1 200 ? -17.759 -1.017 9.309 1.00 90.44 200 VAL A CA 1
ATOM 1573 C C . VAL A 1 200 ? -18.710 0.015 8.734 1.00 90.44 200 VAL A C 1
ATOM 1575 O O . VAL A 1 200 ? -19.529 -0.309 7.878 1.00 90.44 200 VAL A O 1
ATOM 1578 N N . PHE A 1 201 ? -18.579 1.259 9.183 1.00 88.44 201 PHE A N 1
ATOM 1579 C CA . PHE A 1 201 ? -19.321 2.398 8.653 1.00 88.44 201 PHE A CA 1
ATOM 1580 C C . PHE A 1 201 ? -18.368 3.343 7.945 1.00 88.44 201 PHE A C 1
ATOM 1582 O O . PHE A 1 201 ? -17.274 3.608 8.442 1.00 88.44 201 PHE A O 1
ATOM 1589 N N . ARG A 1 202 ? -18.775 3.862 6.791 1.00 86.81 202 ARG A N 1
ATOM 1590 C CA . ARG A 1 202 ? -17.941 4.715 5.950 1.00 86.81 202 ARG A CA 1
ATOM 1591 C C . ARG A 1 202 ? -18.689 5.984 5.571 1.00 86.81 202 ARG A C 1
ATOM 1593 O O . ARG A 1 202 ? -19.813 5.903 5.096 1.00 86.81 202 ARG A O 1
ATOM 1600 N N . ALA A 1 203 ? -18.042 7.132 5.726 1.00 85.38 203 ALA A N 1
ATOM 1601 C CA . ALA A 1 203 ? -18.501 8.411 5.192 1.00 85.38 203 ALA A CA 1
ATOM 1602 C C . ALA A 1 203 ? -17.455 8.988 4.239 1.00 85.38 203 ALA A C 1
ATOM 1604 O O . ALA A 1 203 ? -16.252 8.835 4.454 1.00 85.38 203 ALA A O 1
ATOM 1605 N N . THR A 1 204 ? -17.908 9.666 3.187 1.00 84.25 204 THR A N 1
ATOM 1606 C CA . THR A 1 204 ? -17.033 10.377 2.245 1.00 84.25 204 THR A CA 1
ATOM 1607 C C . THR A 1 204 ? -17.464 11.835 2.170 1.00 84.25 204 THR A C 1
ATOM 1609 O O . THR A 1 204 ? -18.570 12.134 1.724 1.00 84.25 204 THR A O 1
ATOM 1612 N N . LEU A 1 205 ? -16.591 12.748 2.595 1.00 78.56 205 LEU A N 1
ATOM 1613 C CA . LEU A 1 205 ? -16.832 14.189 2.618 1.00 78.56 205 LEU A CA 1
ATOM 1614 C C . LEU A 1 205 ? -15.728 14.898 1.825 1.00 78.56 205 LEU A C 1
ATOM 1616 O O . LEU A 1 205 ? -14.640 15.189 2.321 1.00 78.56 205 LEU A O 1
ATOM 1620 N N . GLY A 1 206 ? -16.001 15.174 0.549 1.00 78.12 206 GLY A N 1
ATOM 1621 C CA . GLY A 1 206 ? -15.010 15.767 -0.350 1.00 78.12 206 GLY A CA 1
ATOM 1622 C C . GLY A 1 206 ? -13.794 14.843 -0.550 1.00 78.12 206 GLY A C 1
ATOM 1623 O O . GLY A 1 206 ? -13.982 13.715 -1.004 1.00 78.12 206 GLY A O 1
ATOM 1624 N N . PRO A 1 207 ? -12.550 15.296 -0.280 1.00 73.75 207 PRO A N 1
ATOM 1625 C CA . PRO A 1 207 ? -11.343 14.470 -0.405 1.00 73.75 207 PRO A CA 1
ATOM 1626 C C . PRO A 1 207 ? -11.077 13.573 0.818 1.00 73.75 207 PRO A C 1
ATOM 1628 O O . PRO A 1 207 ? -10.089 12.833 0.818 1.00 73.75 207 PRO A O 1
ATOM 1631 N N . GLU A 1 208 ? -11.905 13.679 1.860 1.00 83.75 208 GLU A N 1
ATOM 1632 C CA . GLU A 1 208 ? -11.786 12.905 3.089 1.00 83.75 208 GLU A CA 1
ATOM 1633 C C . GLU A 1 208 ? -12.720 11.693 3.071 1.00 83.75 208 GLU A C 1
ATOM 1635 O O . GLU A 1 208 ? -13.898 11.797 2.723 1.00 83.75 208 GLU A O 1
ATOM 1640 N N . VAL A 1 209 ? -12.188 10.542 3.474 1.00 89.25 209 VAL A N 1
ATOM 1641 C CA . VAL A 1 209 ? -12.953 9.322 3.734 1.00 89.25 209 VAL A CA 1
ATOM 1642 C C . VAL A 1 209 ? -12.742 8.933 5.188 1.00 89.25 209 VAL A C 1
ATOM 1644 O O . VAL A 1 209 ? -11.603 8.757 5.613 1.00 89.25 209 VAL A O 1
ATOM 1647 N N . THR A 1 210 ? -13.830 8.742 5.921 1.00 90.00 210 THR A N 1
ATOM 1648 C CA . THR A 1 210 ? -13.812 8.349 7.330 1.00 90.00 210 THR A CA 1
ATOM 1649 C C . THR A 1 210 ? -14.403 6.954 7.479 1.00 90.00 210 THR A C 1
ATOM 1651 O O . THR A 1 210 ? -15.513 6.706 7.013 1.00 90.00 210 THR A O 1
ATOM 1654 N N . GLU A 1 211 ? -13.676 6.044 8.124 1.00 91.50 211 GLU A N 1
ATOM 1655 C CA . GLU A 1 211 ? -14.109 4.678 8.428 1.00 91.50 211 GLU A CA 1
ATOM 1656 C C . GLU A 1 211 ? -14.193 4.470 9.946 1.00 91.50 211 GLU A C 1
ATOM 1658 O O . GLU A 1 211 ? -13.208 4.651 10.663 1.00 91.50 211 GLU A O 1
ATOM 1663 N N . TYR A 1 212 ? -15.353 4.033 10.429 1.00 91.44 212 TYR A N 1
ATOM 1664 C CA . TYR A 1 212 ? -15.552 3.509 11.777 1.00 91.44 212 TYR A CA 1
ATOM 1665 C C . TYR A 1 212 ? -15.584 1.990 11.713 1.00 91.44 212 TYR A C 1
ATOM 1667 O O . TYR A 1 212 ? -16.549 1.404 11.228 1.00 91.44 212 TYR A O 1
ATOM 1675 N N . ILE A 1 213 ? -14.540 1.349 12.226 1.00 91.06 213 ILE A N 1
ATOM 1676 C CA . ILE A 1 213 ? -14.471 -0.104 12.372 1.00 91.06 213 ILE A CA 1
ATOM 1677 C C . ILE A 1 213 ? -14.836 -0.428 13.815 1.00 91.06 213 ILE A C 1
ATOM 1679 O O . ILE A 1 213 ? -14.080 -0.122 14.742 1.00 91.06 213 ILE A O 1
ATOM 1683 N N . VAL A 1 214 ? -15.997 -1.039 14.008 1.00 92.75 214 VAL A N 1
ATOM 1684 C CA . VAL A 1 214 ? -16.565 -1.295 15.328 1.00 92.75 214 VAL A CA 1
ATOM 1685 C C . VAL A 1 214 ? -16.591 -2.774 15.598 1.00 92.75 214 VAL A C 1
ATOM 1687 O O . VAL A 1 214 ? -17.217 -3.542 14.877 1.00 92.75 214 VAL A O 1
ATOM 1690 N N . TYR A 1 215 ? -15.926 -3.152 16.678 1.00 90.56 215 TYR A N 1
ATOM 1691 C CA . TYR A 1 215 ? -15.937 -4.499 17.194 1.00 90.56 215 TYR A CA 1
ATOM 1692 C C . TYR A 1 215 ? -16.902 -4.560 18.373 1.00 90.56 215 TYR A C 1
ATOM 1694 O O . TYR A 1 215 ? -16.768 -3.797 19.340 1.00 90.56 215 TYR A O 1
ATOM 1702 N N . HIS A 1 216 ? -17.852 -5.484 18.334 1.00 92.88 216 HIS A N 1
ATOM 1703 C CA . HIS A 1 216 ? -18.908 -5.586 19.337 1.00 92.88 216 HIS A CA 1
ATOM 1704 C C . HIS A 1 216 ? -19.271 -7.045 19.641 1.00 92.88 216 HIS A C 1
ATOM 1706 O O . HIS A 1 216 ? -18.857 -7.974 18.947 1.00 92.88 216 HIS A O 1
ATOM 1712 N N . LYS A 1 217 ? -19.993 -7.256 20.742 1.00 91.50 217 LYS A N 1
ATOM 1713 C CA . LYS A 1 217 ? -20.597 -8.541 21.116 1.00 91.50 217 LYS A CA 1
ATOM 1714 C C . LYS A 1 217 ? -22.060 -8.289 21.447 1.00 91.50 217 LYS A C 1
ATOM 1716 O O . LYS A 1 217 ? -22.363 -7.766 22.521 1.00 91.50 217 LYS A O 1
ATOM 1721 N N . GLY A 1 218 ? -22.954 -8.604 20.511 1.00 90.56 218 GLY A N 1
ATOM 1722 C CA . GLY A 1 218 ? -24.331 -8.123 20.588 1.00 90.56 218 GLY A CA 1
ATOM 1723 C C . GLY A 1 218 ? -24.338 -6.594 20.620 1.00 90.56 218 GLY A C 1
ATOM 1724 O O . GLY A 1 218 ? -23.697 -5.960 19.787 1.00 90.56 218 GLY A O 1
ATOM 1725 N N . ASP A 1 219 ? -24.999 -5.999 21.614 1.00 94.00 219 ASP A N 1
ATOM 1726 C CA . ASP A 1 219 ? -25.106 -4.538 21.720 1.00 94.00 219 ASP A CA 1
ATOM 1727 C C . ASP A 1 219 ? -23.897 -3.857 22.392 1.00 94.00 219 ASP A C 1
ATOM 1729 O O . ASP A 1 219 ? -23.785 -2.637 22.384 1.00 94.00 219 ASP A O 1
ATOM 1733 N N . THR A 1 220 ? -22.970 -4.616 22.985 1.00 92.31 220 THR A N 1
ATOM 1734 C CA . THR A 1 220 ? -21.821 -4.040 23.702 1.00 92.31 220 THR A CA 1
ATOM 1735 C C . THR A 1 220 ? -20.641 -3.798 22.766 1.00 92.31 220 THR A C 1
ATOM 1737 O O . THR A 1 220 ? -20.070 -4.749 22.224 1.00 92.31 220 THR A O 1
ATOM 1740 N N . ILE A 1 221 ? -20.224 -2.538 22.627 1.00 93.56 221 ILE A N 1
ATOM 1741 C CA . ILE A 1 221 ? -19.003 -2.164 21.903 1.00 93.56 221 ILE A CA 1
ATOM 1742 C C . ILE A 1 221 ? -17.773 -2.526 22.745 1.00 93.56 221 ILE A C 1
ATOM 1744 O O . ILE A 1 221 ? -17.713 -2.289 23.948 1.00 93.56 221 ILE A O 1
ATOM 1748 N N . THR A 1 222 ? -16.772 -3.114 22.098 1.00 91.44 222 THR A N 1
ATOM 1749 C CA . THR A 1 222 ? -15.537 -3.601 22.743 1.00 91.44 222 THR A CA 1
ATOM 1750 C C . THR A 1 222 ? -14.290 -2.914 22.202 1.00 91.44 222 THR A C 1
ATOM 1752 O O . THR A 1 222 ? -13.332 -2.706 22.943 1.00 91.44 222 THR A O 1
ATOM 175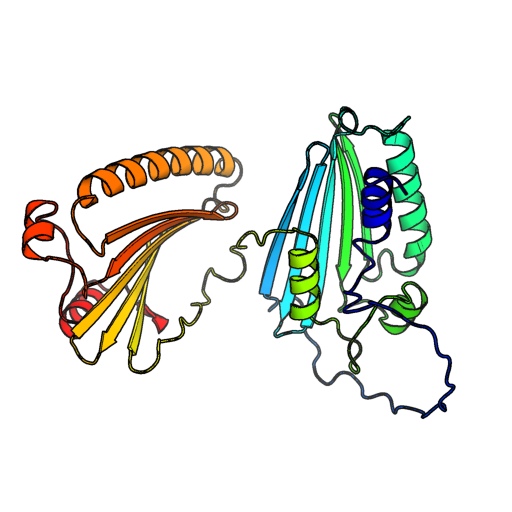5 N N . LYS A 1 223 ? -14.302 -2.516 20.928 1.00 92.12 223 LYS A N 1
ATOM 1756 C CA . LYS A 1 223 ? -13.253 -1.697 20.326 1.00 92.12 223 LYS A CA 1
ATOM 1757 C C . LYS A 1 223 ? -13.838 -0.853 19.201 1.00 92.12 223 LYS A C 1
ATOM 1759 O O . LYS A 1 223 ? -14.651 -1.346 18.426 1.00 92.12 223 LYS A O 1
ATOM 1764 N N . VAL A 1 224 ? -13.376 0.383 19.073 1.00 92.50 224 VAL A N 1
ATOM 1765 C CA . VAL A 1 224 ? -13.618 1.229 17.900 1.00 92.50 224 VAL A CA 1
ATOM 1766 C C . VAL A 1 224 ? -12.274 1.633 17.319 1.00 92.50 224 VAL A C 1
ATOM 1768 O O . VAL A 1 224 ? -11.369 2.019 18.056 1.00 92.50 224 VAL A O 1
ATOM 1771 N N . VAL A 1 225 ? -12.142 1.534 16.002 1.00 90.69 225 VAL A N 1
ATOM 1772 C CA . VAL A 1 225 ? -11.025 2.109 15.254 1.00 90.69 225 VAL A CA 1
ATOM 1773 C C . VAL A 1 225 ? -11.596 3.114 14.269 1.00 90.69 225 VAL A C 1
ATOM 1775 O O . VAL A 1 225 ? -12.312 2.733 13.346 1.00 90.69 225 VAL A O 1
ATOM 1778 N N . LEU A 1 226 ? -11.276 4.385 14.481 1.00 91.50 226 LEU A N 1
ATOM 1779 C CA . LEU A 1 226 ? -11.594 5.476 13.575 1.00 91.50 226 LEU A CA 1
ATOM 1780 C C . LEU A 1 226 ? -10.400 5.707 12.652 1.00 91.50 226 LEU A C 1
ATOM 1782 O O . LEU A 1 226 ? -9.282 5.929 13.121 1.00 91.50 226 LEU A O 1
ATOM 1786 N N . LYS A 1 227 ? -10.635 5.655 11.345 1.00 93.00 227 LYS A N 1
ATOM 1787 C CA . LYS A 1 227 ? -9.643 6.010 10.332 1.00 93.00 227 LYS A CA 1
ATOM 1788 C C . LYS A 1 227 ? -10.140 7.180 9.514 1.00 93.00 227 LYS A C 1
ATOM 1790 O O . LYS A 1 227 ? -11.231 7.115 8.962 1.00 93.00 227 LYS A O 1
ATOM 1795 N N . THR A 1 228 ? -9.308 8.200 9.381 1.00 91.69 228 THR A N 1
ATOM 1796 C CA . THR A 1 228 ? -9.596 9.362 8.541 1.00 91.69 228 THR A CA 1
ATOM 1797 C C . THR A 1 228 ? -8.538 9.455 7.461 1.00 91.69 228 THR A C 1
ATOM 1799 O O . THR A 1 228 ? -7.371 9.714 7.748 1.00 91.69 228 THR A O 1
ATOM 1802 N N . HIS A 1 229 ? -8.942 9.223 6.217 1.00 90.44 229 HIS A N 1
ATOM 1803 C CA . HIS A 1 229 ? -8.087 9.207 5.040 1.00 90.44 229 HIS A CA 1
ATOM 1804 C C . HIS A 1 229 ? -8.233 10.509 4.261 1.00 90.44 229 HIS A C 1
ATOM 1806 O O . HIS A 1 229 ? -9.326 10.839 3.807 1.00 90.44 229 HIS A O 1
ATOM 1812 N N . ARG A 1 230 ? -7.125 11.207 4.015 1.00 89.56 230 ARG A N 1
ATOM 1813 C CA . ARG A 1 230 ? -7.077 12.403 3.162 1.00 89.56 230 ARG A CA 1
ATOM 1814 C C . ARG A 1 230 ? -6.174 12.155 1.972 1.00 89.56 230 ARG A C 1
ATOM 1816 O O . ARG A 1 230 ? -4.971 11.956 2.144 1.00 89.56 230 ARG A O 1
ATOM 1823 N N . ASN A 1 231 ? -6.753 12.137 0.772 1.00 84.88 231 ASN A N 1
ATOM 1824 C CA . ASN A 1 231 ? -6.028 11.843 -0.463 1.00 84.88 231 ASN A CA 1
ATOM 1825 C C . ASN A 1 231 ? -5.784 13.110 -1.298 1.00 84.88 231 ASN A C 1
ATOM 1827 O O . ASN A 1 231 ? -6.719 13.774 -1.744 1.00 84.88 231 ASN A O 1
ATOM 1831 N N . PHE A 1 232 ? -4.509 13.398 -1.562 1.00 84.94 232 PHE A N 1
ATOM 1832 C CA . PHE A 1 232 ? -4.049 14.575 -2.293 1.00 84.94 232 PHE A CA 1
ATOM 1833 C C . PHE A 1 232 ? -3.730 14.316 -3.774 1.00 84.94 232 PHE A C 1
ATOM 1835 O O . PHE A 1 232 ? -3.366 15.247 -4.491 1.00 84.94 232 PHE A O 1
ATOM 1842 N N . GLU A 1 233 ? -3.878 13.087 -4.278 1.00 81.44 233 GLU A N 1
ATOM 1843 C CA . GLU A 1 233 ? -3.487 12.738 -5.655 1.00 81.44 233 GLU A CA 1
ATOM 1844 C C . GLU A 1 233 ? -4.221 13.590 -6.706 1.00 81.44 233 GLU A C 1
ATOM 1846 O O . GLU A 1 233 ? -3.642 13.989 -7.717 1.00 81.44 233 GLU A O 1
ATOM 1851 N N . LYS A 1 234 ? -5.485 13.939 -6.437 1.00 80.19 234 LYS A N 1
ATOM 1852 C CA . LYS A 1 234 ? -6.344 14.710 -7.349 1.00 80.19 234 LYS A CA 1
ATOM 1853 C C . LYS A 1 234 ? -5.958 16.190 -7.479 1.00 80.19 234 LYS A C 1
ATOM 1855 O O . LYS A 1 234 ? -6.515 16.881 -8.326 1.00 80.19 234 LYS A O 1
ATOM 1860 N N . PHE A 1 235 ? -5.000 16.690 -6.693 1.00 79.44 235 PHE A N 1
ATOM 1861 C CA . PHE A 1 235 ? -4.656 18.119 -6.640 1.00 79.44 235 PHE A CA 1
ATOM 1862 C C . PHE A 1 235 ? -3.552 18.547 -7.625 1.00 79.44 235 PHE A C 1
ATOM 1864 O O . PHE A 1 235 ? -2.971 19.627 -7.483 1.00 79.44 235 PHE A O 1
ATOM 1871 N N . GLY A 1 236 ? -3.254 17.731 -8.642 1.00 83.81 236 GLY A N 1
ATOM 1872 C CA . GLY A 1 236 ? -2.348 18.099 -9.736 1.00 83.81 236 GLY A CA 1
ATOM 1873 C C . GLY A 1 236 ? -0.986 18.584 -9.231 1.00 83.81 236 GLY A C 1
ATOM 1874 O O . GLY A 1 236 ? -0.347 17.907 -8.435 1.00 83.81 236 GLY A O 1
ATOM 1875 N N . ASN A 1 237 ? -0.548 19.774 -9.653 1.00 87.81 237 ASN A N 1
ATOM 1876 C CA . ASN A 1 237 ? 0.754 20.339 -9.266 1.00 87.81 237 ASN A CA 1
ATOM 1877 C C . ASN 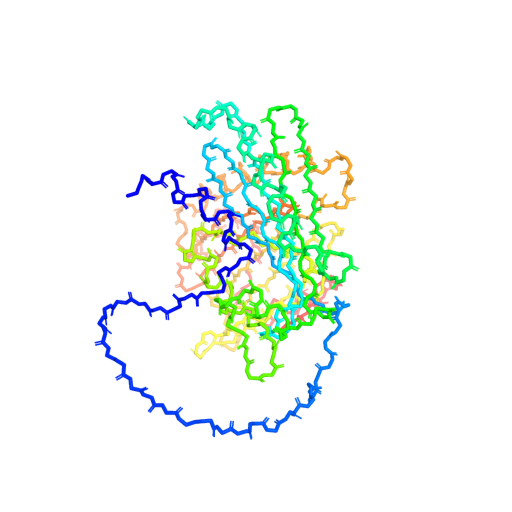A 1 237 ? 0.842 20.763 -7.788 1.00 87.81 237 ASN A C 1
ATOM 1879 O O . ASN A 1 237 ? 1.941 20.959 -7.277 1.00 87.81 237 ASN A O 1
ATOM 1883 N N . ALA A 1 238 ? -0.290 20.926 -7.095 1.00 87.00 238 ALA A N 1
ATOM 1884 C CA . ALA A 1 238 ? -0.310 21.336 -5.690 1.00 87.00 238 ALA A CA 1
ATOM 1885 C C . ALA A 1 238 ? -0.157 20.154 -4.717 1.00 87.00 238 ALA A C 1
ATOM 1887 O O . ALA A 1 238 ? 0.068 20.374 -3.525 1.00 87.00 238 ALA A O 1
ATOM 1888 N N . LYS A 1 239 ? -0.261 18.909 -5.205 1.00 84.25 239 LYS A N 1
ATOM 1889 C CA . LYS A 1 239 ? -0.335 17.706 -4.362 1.00 84.25 239 LYS A CA 1
ATOM 1890 C C . LYS A 1 239 ? 0.852 17.525 -3.418 1.00 84.25 239 LYS A C 1
ATOM 1892 O O . LYS A 1 239 ? 0.646 17.152 -2.269 1.00 84.25 239 LYS A O 1
ATOM 1897 N N . ASP A 1 240 ? 2.072 17.835 -3.859 1.00 78.38 240 ASP A N 1
ATOM 1898 C CA . ASP A 1 240 ? 3.278 17.691 -3.031 1.00 78.38 240 ASP A CA 1
ATOM 1899 C C . ASP A 1 240 ? 3.297 18.705 -1.876 1.00 78.38 240 ASP A C 1
ATOM 1901 O O . ASP A 1 240 ? 3.631 18.367 -0.739 1.00 78.38 240 ASP A O 1
ATOM 1905 N N . THR A 1 241 ? 2.896 19.949 -2.154 1.00 87.69 241 THR A N 1
ATOM 1906 C CA . THR A 1 241 ? 2.812 21.019 -1.153 1.00 87.69 241 THR A CA 1
ATOM 1907 C C . THR A 1 241 ? 1.719 20.731 -0.130 1.00 87.69 241 THR A C 1
ATOM 1909 O O . THR A 1 241 ? 1.973 20.840 1.069 1.00 87.69 241 THR A O 1
ATOM 1912 N N . LEU A 1 242 ? 0.533 20.319 -0.591 1.00 88.44 242 LEU A N 1
ATOM 1913 C CA . LEU A 1 242 ? -0.595 19.975 0.277 1.00 88.44 242 LEU A CA 1
ATOM 1914 C C . LEU A 1 242 ? -0.285 18.756 1.149 1.00 88.44 242 LEU A C 1
ATOM 1916 O O . LEU A 1 242 ? -0.485 18.816 2.356 1.00 88.44 242 LEU A O 1
ATOM 1920 N N . LEU A 1 243 ? 0.303 17.698 0.577 1.00 87.25 243 LEU A N 1
ATOM 1921 C CA . LEU A 1 243 ? 0.739 16.525 1.338 1.00 87.25 243 LEU A CA 1
ATOM 1922 C C . LEU A 1 243 ? 1.748 16.903 2.431 1.00 87.25 243 LEU A C 1
ATOM 1924 O O . LEU A 1 243 ? 1.669 16.403 3.552 1.00 87.25 243 LEU A O 1
ATOM 1928 N N . LYS A 1 244 ? 2.704 17.786 2.119 1.00 85.69 244 LYS A N 1
ATOM 1929 C CA . LYS A 1 244 ? 3.699 18.252 3.093 1.00 85.69 244 LYS A CA 1
ATOM 1930 C C . LYS A 1 244 ? 3.056 19.042 4.234 1.00 85.69 244 LYS A C 1
ATOM 1932 O O . LYS A 1 244 ? 3.451 18.853 5.381 1.00 85.69 244 LYS A O 1
ATOM 1937 N N . GLN A 1 245 ? 2.110 19.928 3.925 1.00 92.44 245 GLN A N 1
ATOM 1938 C CA . GLN A 1 245 ? 1.384 20.710 4.928 1.00 92.44 245 GLN A CA 1
ATOM 1939 C C . GLN A 1 245 ? 0.511 19.819 5.809 1.00 92.44 245 GLN A C 1
ATOM 1941 O O . GLN A 1 245 ? 0.607 19.916 7.030 1.00 92.44 245 GLN A O 1
ATOM 1946 N N . GLU A 1 246 ? -0.263 18.916 5.203 1.00 92.25 246 GLU A N 1
ATOM 1947 C CA . GLU A 1 246 ? -1.106 17.975 5.939 1.00 92.25 246 GLU A CA 1
ATOM 1948 C C . GLU A 1 246 ? -0.260 17.115 6.870 1.00 92.25 246 GLU A C 1
ATOM 1950 O O . GLU A 1 246 ? -0.563 17.024 8.048 1.00 92.25 246 GLU A O 1
ATOM 1955 N N . LYS A 1 247 ? 0.862 16.562 6.391 1.00 87.81 247 LYS A N 1
ATOM 1956 C CA . LYS A 1 247 ? 1.742 15.746 7.232 1.00 87.81 247 LYS A CA 1
ATOM 1957 C C . LYS A 1 247 ? 2.210 16.495 8.484 1.00 87.81 247 LYS A C 1
ATOM 1959 O O . LYS A 1 247 ? 2.198 15.912 9.560 1.00 87.81 247 LYS A O 1
ATOM 1964 N N . LEU A 1 248 ? 2.629 17.755 8.343 1.00 88.94 248 LEU A N 1
ATOM 1965 C CA . LEU A 1 248 ? 3.065 18.572 9.481 1.00 88.94 248 LEU A CA 1
ATOM 1966 C C . LEU A 1 248 ? 1.916 18.821 10.461 1.00 88.94 248 LEU A C 1
ATOM 1968 O O . LEU A 1 248 ? 2.104 18.702 11.668 1.00 88.94 248 LEU A O 1
ATOM 1972 N N . PHE A 1 249 ? 0.732 19.139 9.937 1.00 94.25 249 PHE A N 1
ATOM 1973 C CA . PHE A 1 249 ? -0.460 19.349 10.747 1.00 94.25 249 PHE A CA 1
ATOM 1974 C C . PHE A 1 249 ? -0.863 18.074 11.499 1.00 94.25 249 PHE A C 1
ATOM 1976 O O . PHE A 1 249 ? -1.018 18.108 12.715 1.00 94.25 249 PHE A O 1
ATOM 1983 N N . THR A 1 250 ? -0.958 16.940 10.802 1.00 92.00 250 THR A N 1
ATOM 1984 C CA . THR A 1 250 ? -1.296 15.641 11.392 1.00 92.00 250 THR A CA 1
ATOM 1985 C C . THR A 1 250 ? -0.264 15.201 12.425 1.00 92.00 250 THR A C 1
ATOM 1987 O O . THR A 1 250 ? -0.632 14.649 13.456 1.00 92.00 250 THR A O 1
ATOM 1990 N N . GLU A 1 251 ? 1.028 15.427 12.180 1.00 88.69 251 GLU A N 1
ATOM 1991 C CA . GLU A 1 251 ? 2.085 15.058 13.124 1.00 88.69 251 GLU A CA 1
ATOM 1992 C C . GLU A 1 251 ? 1.966 15.828 14.448 1.00 88.69 251 GLU A C 1
ATOM 1994 O O . GLU A 1 251 ? 2.051 15.214 15.516 1.00 88.69 251 GLU A O 1
ATOM 1999 N N . GLU A 1 252 ? 1.714 17.139 14.391 1.00 94.00 252 GLU A N 1
ATOM 2000 C CA . GLU A 1 252 ? 1.488 17.949 15.592 1.00 94.00 252 GLU A CA 1
ATOM 2001 C C . GLU A 1 252 ? 0.150 17.614 16.275 1.00 94.00 252 GLU A C 1
ATOM 2003 O O . GLU A 1 252 ? 0.139 17.437 17.493 1.00 94.00 252 GLU A O 1
ATOM 2008 N N . ASP A 1 253 ? -0.944 17.419 15.527 1.00 93.75 253 ASP A N 1
ATOM 2009 C CA . ASP A 1 253 ? -2.249 17.019 16.085 1.00 93.75 253 ASP A CA 1
ATOM 2010 C C . ASP A 1 253 ? -2.170 15.662 16.803 1.00 93.75 253 ASP A C 1
ATOM 2012 O O . ASP A 1 253 ? -2.560 15.530 17.964 1.00 93.75 253 ASP A O 1
ATOM 2016 N N . VAL A 1 254 ? -1.567 14.650 16.170 1.00 90.69 254 VAL A N 1
ATOM 2017 C CA . VAL A 1 254 ? -1.380 13.327 16.785 1.00 90.69 254 VAL A CA 1
ATOM 2018 C C . VAL A 1 254 ? -0.539 13.428 18.051 1.00 90.69 254 VAL A C 1
ATOM 2020 O O . VAL A 1 254 ? -0.827 12.745 19.034 1.00 90.69 254 VAL A O 1
ATOM 2023 N N . LYS A 1 255 ? 0.502 14.262 18.055 1.00 92.19 255 LYS A N 1
ATOM 2024 C CA . LYS A 1 255 ? 1.350 14.481 19.229 1.00 92.19 255 LYS A CA 1
ATOM 2025 C C . LYS A 1 255 ? 0.581 15.161 20.363 1.00 92.19 255 LYS A C 1
ATOM 2027 O O . LYS A 1 255 ? 0.656 14.683 21.495 1.00 92.19 255 LYS A O 1
ATOM 2032 N N . GLU A 1 256 ? -0.177 16.216 20.073 1.00 94.94 256 GLU A N 1
ATOM 2033 C CA . GLU A 1 256 ? -1.025 16.903 21.053 1.00 94.94 256 GLU A CA 1
ATOM 2034 C C . GLU A 1 256 ? -2.060 15.945 21.642 1.00 94.94 256 GLU A C 1
ATOM 2036 O O . GLU A 1 256 ? -2.198 15.824 22.861 1.00 94.94 256 GLU A O 1
ATOM 2041 N N . ARG A 1 257 ? -2.753 15.193 20.788 1.00 92.88 257 ARG A N 1
ATOM 2042 C CA . ARG A 1 257 ? -3.779 14.269 21.248 1.00 92.88 257 ARG A CA 1
ATOM 2043 C C . ARG A 1 257 ? -3.201 13.081 22.013 1.00 92.88 257 ARG A C 1
ATOM 2045 O O . ARG A 1 257 ? -3.802 12.662 23.000 1.00 92.88 257 ARG A O 1
ATOM 2052 N N . LYS A 1 258 ? -2.037 12.550 21.624 1.00 91.56 258 LYS A N 1
ATOM 2053 C CA . LYS A 1 258 ? -1.322 11.544 22.429 1.00 91.56 258 LYS A CA 1
ATOM 2054 C C . LYS A 1 258 ? -1.058 12.054 23.839 1.00 91.56 258 LYS A C 1
ATOM 2056 O O . LYS A 1 258 ? -1.268 11.309 24.788 1.00 91.56 258 LYS A O 1
ATOM 2061 N N . GLU A 1 259 ? -0.646 13.311 23.981 1.00 93.88 259 GLU A N 1
ATOM 2062 C CA . GLU A 1 259 ? -0.437 13.922 25.294 1.00 93.88 259 GLU A CA 1
ATOM 2063 C C . GLU A 1 259 ? -1.763 14.113 26.048 1.00 93.88 259 GLU A C 1
ATOM 2065 O O . GLU A 1 259 ? -1.856 13.744 27.219 1.00 93.88 259 GLU A O 1
ATOM 2070 N N . LYS A 1 260 ? -2.823 14.590 25.376 1.00 93.75 260 LYS A N 1
ATOM 2071 C CA . LYS A 1 260 ? -4.175 14.725 25.953 1.00 93.75 260 LYS A CA 1
ATOM 2072 C C . LYS A 1 260 ? -4.672 13.399 26.540 1.00 93.75 260 LYS A C 1
ATOM 2074 O O . LYS A 1 260 ? -5.128 13.361 27.682 1.00 93.75 260 LYS A O 1
ATOM 2079 N N . TYR A 1 261 ? -4.549 12.305 25.789 1.00 90.75 261 TYR A N 1
ATOM 2080 C CA . TYR A 1 261 ? -5.042 10.983 26.186 1.00 90.75 261 TYR A CA 1
ATOM 2081 C C . TYR A 1 261 ? -4.005 10.110 26.899 1.00 90.75 261 TYR A C 1
ATOM 2083 O O . TYR A 1 261 ? -4.322 8.979 27.251 1.00 90.75 261 TYR A O 1
ATOM 2091 N N . ARG A 1 262 ? -2.803 10.621 27.204 1.00 92.81 262 ARG A N 1
ATOM 2092 C CA . ARG A 1 262 ? -1.692 9.841 27.794 1.00 92.81 262 ARG A CA 1
ATOM 2093 C C . ARG A 1 262 ? -2.037 9.102 29.086 1.00 92.81 262 ARG A C 1
ATOM 2095 O O . ARG A 1 262 ? -1.332 8.185 29.485 1.00 92.81 262 ARG A O 1
ATOM 2102 N N . SER A 1 263 ? -3.057 9.582 29.796 1.00 92.06 263 SER A N 1
ATOM 2103 C CA . SER A 1 263 ? -3.490 9.037 31.080 1.00 92.06 263 SER A CA 1
ATOM 2104 C C . SER A 1 263 ? -4.703 8.111 30.964 1.00 92.06 263 SER A C 1
ATOM 2106 O O . SER A 1 263 ? -5.142 7.583 31.982 1.00 92.06 263 SER A O 1
ATOM 2108 N N . VAL A 1 264 ? -5.261 7.929 29.767 1.00 92.75 264 VAL A N 1
ATOM 2109 C CA . VAL A 1 264 ? -6.412 7.058 29.521 1.00 92.75 264 VAL A CA 1
ATOM 2110 C C . VAL A 1 264 ? -5.913 5.766 28.889 1.00 92.75 264 VAL A C 1
ATOM 2112 O O . VAL A 1 264 ? -5.466 5.756 27.743 1.00 92.75 264 VAL A O 1
ATOM 2115 N N . ASP A 1 265 ? -6.005 4.671 29.636 1.00 90.81 265 ASP A N 1
ATOM 2116 C CA . ASP A 1 265 ? -5.694 3.352 29.101 1.00 90.81 265 ASP A CA 1
ATOM 2117 C C . ASP A 1 265 ? -6.684 2.971 27.995 1.00 90.81 265 ASP A C 1
ATOM 2119 O O . ASP A 1 265 ? -7.851 3.360 28.008 1.00 90.81 265 ASP A O 1
ATOM 2123 N N . GLY A 1 266 ? -6.209 2.212 27.009 1.00 87.31 266 GLY A N 1
ATOM 2124 C CA . GLY A 1 266 ? -7.036 1.779 25.883 1.00 87.31 266 GLY A CA 1
ATOM 2125 C C . GLY A 1 266 ? -7.240 2.822 24.782 1.00 87.31 266 GLY A C 1
ATOM 2126 O O . GLY A 1 266 ? -7.922 2.508 23.814 1.00 87.31 266 GLY A O 1
ATOM 2127 N N . VAL A 1 267 ? -6.635 4.012 24.867 1.00 92.19 267 VAL A N 1
ATOM 2128 C CA . VAL A 1 267 ? -6.626 4.989 23.765 1.00 92.19 267 VAL A CA 1
ATOM 2129 C C . VAL A 1 267 ? -5.274 4.971 23.057 1.00 92.19 267 VAL A C 1
ATOM 2131 O O . VAL A 1 267 ? -4.229 5.152 23.679 1.00 92.19 267 VAL A O 1
ATOM 2134 N N . SER A 1 268 ? -5.285 4.776 21.741 1.00 89.81 268 SER A N 1
ATOM 2135 C CA . SER A 1 268 ? -4.099 4.874 20.887 1.00 89.81 268 SER A CA 1
ATOM 2136 C C . SER A 1 268 ? -4.389 5.799 19.720 1.00 89.81 268 SER A C 1
ATOM 2138 O O . SER A 1 268 ? -5.438 5.707 19.094 1.00 89.81 268 SER A O 1
ATOM 2140 N N . ILE A 1 269 ? -3.461 6.699 19.417 1.00 89.81 269 ILE A N 1
ATOM 2141 C CA . ILE A 1 269 ? -3.590 7.630 18.296 1.00 89.81 269 ILE A CA 1
ATOM 2142 C C . ILE A 1 269 ? -2.313 7.542 17.485 1.00 89.81 269 ILE A C 1
ATOM 2144 O O . ILE A 1 269 ? -1.210 7.542 18.030 1.00 89.81 269 ILE A O 1
ATOM 2148 N N . SER A 1 270 ? -2.439 7.440 16.176 1.00 86.19 270 SER A N 1
ATOM 2149 C CA . SER A 1 270 ? -1.309 7.345 15.265 1.00 86.19 270 SER A CA 1
ATOM 2150 C C . SER A 1 270 ? -1.681 7.911 13.906 1.00 86.19 270 SER A C 1
ATOM 2152 O O . SER A 1 270 ? -2.831 8.268 13.659 1.00 86.19 270 SER A O 1
ATOM 2154 N N . TYR A 1 271 ? -0.697 8.007 13.024 1.00 89.06 271 TYR A N 1
ATOM 2155 C CA . TYR A 1 271 ? -0.947 8.290 11.626 1.00 89.06 271 TYR A CA 1
ATOM 2156 C C . TYR A 1 271 ? 0.015 7.493 10.756 1.00 89.06 271 TYR A C 1
ATOM 2158 O O . TYR A 1 271 ? 1.115 7.129 11.183 1.00 89.06 271 TYR A O 1
ATOM 2166 N N . GLU A 1 272 ? -0.397 7.253 9.522 1.00 79.94 272 GLU A N 1
ATOM 2167 C CA . GLU A 1 272 ? 0.435 6.687 8.474 1.00 79.94 272 GLU A CA 1
ATOM 2168 C C . GLU A 1 272 ? 0.345 7.539 7.209 1.00 79.94 272 GLU A C 1
ATOM 2170 O O . GLU A 1 272 ? -0.673 8.171 6.922 1.00 79.94 272 GLU A O 1
ATOM 2175 N N . VAL A 1 273 ? 1.437 7.573 6.448 1.00 76.44 273 VAL A N 1
ATOM 2176 C CA . VAL A 1 273 ? 1.497 8.280 5.167 1.00 76.44 273 VAL A CA 1
ATOM 2177 C C . VAL A 1 273 ? 1.827 7.275 4.083 1.00 76.44 273 VAL A C 1
ATOM 2179 O O . VAL A 1 273 ? 2.903 6.677 4.080 1.00 76.44 273 VAL A O 1
ATOM 2182 N N . ASN A 1 274 ? 0.902 7.128 3.144 1.00 74.50 274 ASN A N 1
ATOM 2183 C CA . ASN A 1 274 ? 0.938 6.128 2.096 1.00 74.50 274 ASN A CA 1
ATOM 2184 C C . ASN A 1 274 ? 0.706 6.793 0.737 1.00 74.50 274 ASN A C 1
ATOM 2186 O O . ASN A 1 274 ? -0.413 7.135 0.361 1.00 74.50 274 ASN A O 1
ATOM 2190 N N . GLY A 1 275 ? 1.794 7.030 -0.002 1.00 81.94 275 GLY A N 1
ATOM 2191 C CA . GLY A 1 275 ? 1.729 7.817 -1.236 1.00 81.94 275 GLY A CA 1
ATOM 2192 C C . GLY A 1 275 ? 1.265 9.246 -0.962 1.00 81.94 275 GLY A C 1
ATOM 2193 O O . GLY A 1 275 ? 1.874 9.934 -0.148 1.00 81.94 275 GLY A O 1
ATOM 2194 N N . TYR A 1 276 ? 0.202 9.670 -1.645 1.00 81.12 276 TYR A N 1
ATOM 2195 C CA . TYR A 1 276 ? -0.450 10.968 -1.441 1.00 81.12 276 TYR A CA 1
ATOM 2196 C C . TYR A 1 276 ? -1.621 10.896 -0.462 1.00 81.12 276 TYR A C 1
ATOM 2198 O O . TYR A 1 276 ? -2.489 11.763 -0.474 1.00 81.12 276 TYR A O 1
ATOM 2206 N N . THR A 1 277 ? -1.681 9.861 0.373 1.00 83.06 277 THR A N 1
ATOM 2207 C CA . THR A 1 277 ? -2.728 9.700 1.378 1.00 83.06 277 THR A CA 1
ATOM 2208 C C . THR A 1 277 ? -2.137 9.789 2.776 1.00 83.06 277 THR A C 1
ATOM 2210 O O . THR A 1 277 ? -1.217 9.044 3.112 1.00 83.06 277 THR A O 1
ATOM 2213 N N . VAL A 1 278 ? -2.676 10.693 3.590 1.00 87.06 278 VAL A N 1
ATOM 2214 C CA . VAL A 1 278 ? -2.430 10.737 5.035 1.00 87.06 278 VAL A CA 1
ATOM 2215 C C . VAL A 1 278 ? -3.617 10.067 5.713 1.00 87.06 278 VAL A C 1
ATOM 2217 O O . VAL A 1 278 ? -4.760 10.394 5.400 1.00 87.06 278 VAL A O 1
ATOM 2220 N N . THR A 1 279 ? -3.350 9.101 6.587 1.00 89.38 279 THR A N 1
ATOM 2221 C CA . THR A 1 279 ? -4.384 8.423 7.373 1.00 89.38 279 THR A CA 1
ATOM 2222 C C . THR A 1 279 ? -4.118 8.645 8.849 1.00 89.38 279 THR A C 1
ATOM 2224 O O . THR A 1 279 ? -3.098 8.180 9.353 1.00 89.38 279 THR A O 1
ATOM 2227 N N . THR A 1 280 ? -5.039 9.306 9.541 1.00 92.75 280 THR A N 1
ATOM 2228 C CA . THR A 1 280 ? -5.053 9.351 11.008 1.00 92.75 280 THR A CA 1
ATOM 2229 C C . THR A 1 280 ? -5.831 8.147 11.521 1.00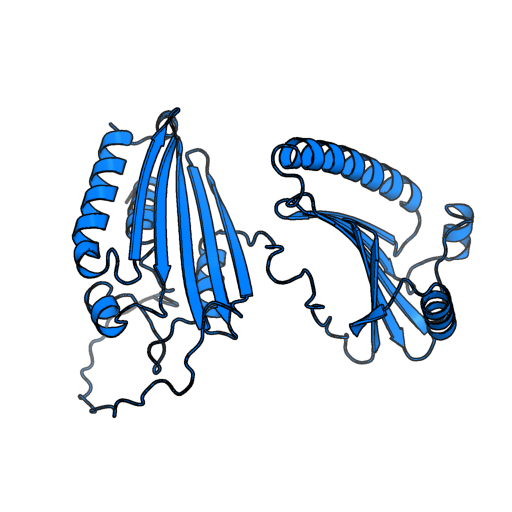 92.75 280 THR A C 1
ATOM 2231 O O . THR A 1 280 ? -6.875 7.806 10.966 1.00 92.75 280 THR A O 1
ATOM 2234 N N . ILE A 1 281 ? -5.307 7.481 12.547 1.00 89.81 281 ILE A N 1
ATOM 2235 C CA . ILE A 1 281 ? -5.883 6.273 13.136 1.00 89.81 281 ILE A CA 1
ATOM 2236 C C . ILE A 1 281 ? -6.040 6.501 14.634 1.00 89.81 281 ILE A C 1
ATOM 2238 O O . ILE A 1 281 ? -5.053 6.725 15.340 1.00 89.81 281 ILE A O 1
ATOM 2242 N N . GLU A 1 282 ? -7.268 6.391 15.117 1.00 92.31 282 GLU A N 1
ATOM 2243 C CA . GLU A 1 282 ? -7.604 6.458 16.532 1.00 92.31 282 GLU A CA 1
ATOM 2244 C C . GLU A 1 282 ? -8.235 5.137 16.956 1.00 92.31 282 GLU A C 1
ATOM 2246 O O . GLU A 1 282 ? -9.236 4.702 16.390 1.00 92.31 282 GLU A O 1
ATOM 2251 N N . GLU A 1 283 ? -7.651 4.485 17.950 1.00 91.31 283 GLU A N 1
ATOM 2252 C CA . GLU A 1 283 ? -8.167 3.248 18.514 1.00 91.31 283 GLU A CA 1
ATOM 2253 C C . GLU A 1 283 ? -8.631 3.478 19.945 1.00 91.31 283 GLU A C 1
ATOM 2255 O O . GLU A 1 283 ? -7.894 4.010 20.776 1.00 91.31 283 GLU A O 1
ATOM 2260 N N . PHE A 1 284 ? -9.839 3.007 20.226 1.00 91.94 284 PHE A N 1
ATOM 2261 C CA . PHE A 1 284 ? -10.464 3.019 21.536 1.00 91.94 284 PHE A CA 1
ATOM 2262 C C . PHE A 1 284 ? -10.798 1.576 21.911 1.00 91.94 284 PHE A C 1
ATOM 2264 O O . PHE A 1 284 ? -11.697 0.970 21.333 1.00 91.94 284 PHE A O 1
ATOM 2271 N N . ASP A 1 285 ? -10.051 1.006 22.849 1.00 90.81 285 ASP A N 1
ATOM 2272 C CA . ASP A 1 285 ? -10.290 -0.306 23.448 1.00 90.81 285 ASP A CA 1
ATOM 2273 C C . ASP A 1 285 ? -11.184 -0.133 24.683 1.00 90.81 285 ASP A C 1
ATOM 2275 O O . ASP A 1 285 ? -10.723 0.196 25.779 1.00 90.81 285 ASP A O 1
ATOM 2279 N N . TYR A 1 286 ? -12.484 -0.355 24.497 1.00 92.38 286 TYR A N 1
ATOM 2280 C CA . TYR A 1 286 ? -13.516 -0.120 25.512 1.00 92.38 286 TYR A CA 1
ATOM 2281 C C . TYR A 1 286 ? -13.357 -1.049 26.720 1.00 92.38 286 TYR A C 1
ATOM 2283 O O . TYR A 1 286 ? -13.889 -0.761 27.787 1.00 92.38 286 TYR A O 1
ATOM 2291 N N . THR A 1 287 ? -12.595 -2.140 26.585 1.00 89.75 287 THR A N 1
ATOM 2292 C CA . THR A 1 287 ? -12.308 -3.062 27.693 1.00 89.75 287 THR A CA 1
ATOM 2293 C C . THR A 1 287 ? -11.282 -2.507 28.682 1.00 89.75 287 THR A C 1
ATOM 2295 O O . THR A 1 287 ? -11.168 -3.017 29.796 1.00 89.75 287 THR A O 1
ATOM 2298 N N . LYS A 1 288 ? -10.539 -1.466 28.287 1.00 93.06 288 LYS A N 1
ATOM 2299 C CA . LYS A 1 288 ? -9.481 -0.836 29.090 1.00 93.06 288 LYS A CA 1
ATOM 2300 C C . LYS A 1 288 ? -9.781 0.614 29.464 1.00 93.06 288 LYS A C 1
ATOM 2302 O O . LYS A 1 288 ? -9.169 1.127 30.396 1.00 93.06 288 LYS A O 1
ATOM 2307 N N . ILE A 1 289 ? -10.694 1.268 28.746 1.00 92.62 289 ILE A N 1
ATOM 2308 C CA . ILE A 1 289 ? -11.021 2.680 28.955 1.00 92.62 289 ILE A CA 1
ATOM 2309 C C . ILE A 1 289 ? -11.805 2.878 30.255 1.00 92.62 289 ILE A C 1
ATOM 2311 O O . ILE A 1 289 ? -12.877 2.312 30.461 1.00 92.62 289 ILE A O 1
ATOM 2315 N N . ASP A 1 290 ? -11.310 3.788 31.093 1.00 92.75 290 ASP A N 1
ATOM 2316 C CA . ASP A 1 290 ? -12.106 4.429 32.137 1.00 92.75 290 ASP A CA 1
ATOM 2317 C C . ASP A 1 290 ? -12.894 5.603 31.527 1.00 92.75 290 ASP A C 1
ATOM 2319 O O . ASP A 1 290 ? -12.349 6.685 31.281 1.00 92.75 290 ASP A O 1
ATOM 2323 N N . PHE A 1 291 ? -14.192 5.399 31.284 1.00 89.62 291 PHE A N 1
ATOM 2324 C CA . PHE A 1 291 ? -15.071 6.410 30.682 1.00 89.62 291 PHE A CA 1
ATOM 2325 C C . PHE A 1 291 ? -15.257 7.656 31.550 1.00 89.62 291 PHE A C 1
ATOM 2327 O O . PHE A 1 291 ? -15.470 8.744 31.011 1.00 89.62 291 PHE A O 1
ATOM 2334 N N . ALA A 1 292 ? -15.166 7.539 32.878 1.00 90.38 292 ALA A N 1
ATOM 2335 C CA . ALA A 1 292 ? -15.274 8.698 33.758 1.00 90.38 292 ALA A CA 1
ATOM 2336 C C . ALA A 1 292 ? -14.045 9.597 33.594 1.00 90.38 292 ALA A C 1
ATOM 2338 O O . ALA A 1 292 ? -14.180 10.815 33.448 1.00 90.38 292 ALA A O 1
ATOM 2339 N N . LYS A 1 293 ? -12.856 8.991 33.540 1.00 91.62 293 LYS A N 1
ATOM 2340 C CA . LYS A 1 293 ? -11.602 9.700 33.270 1.00 91.62 293 LYS A CA 1
ATOM 2341 C C . LYS A 1 293 ? -11.574 10.291 31.864 1.00 91.62 293 LYS A C 1
ATOM 2343 O O . LYS A 1 293 ? -11.201 11.452 31.696 1.00 91.62 293 LYS A O 1
ATOM 2348 N N . LEU A 1 294 ? -12.022 9.530 30.866 1.00 89.44 294 LEU A N 1
ATOM 2349 C CA . LEU A 1 294 ? -12.108 10.013 29.493 1.00 89.44 294 LEU A CA 1
ATOM 2350 C C . LEU A 1 294 ? -13.029 11.235 29.388 1.00 89.44 294 LEU A C 1
ATOM 2352 O O . LEU A 1 294 ? -12.628 12.234 28.806 1.00 89.44 294 LEU A O 1
ATOM 2356 N N . LYS A 1 295 ? -14.207 11.212 30.022 1.00 89.75 295 LYS A N 1
ATOM 2357 C CA . LYS A 1 295 ? -15.159 12.334 30.007 1.00 89.75 295 LYS A CA 1
ATOM 2358 C C . LYS A 1 295 ? -14.644 13.588 30.724 1.00 89.75 295 LYS A C 1
ATOM 2360 O O . LYS A 1 295 ? -15.080 14.689 30.404 1.00 89.75 295 LYS A O 1
ATOM 2365 N N . GLN A 1 296 ? -13.719 13.455 31.676 1.00 91.00 296 GLN A N 1
ATOM 2366 C CA . GLN A 1 296 ? -13.046 14.612 32.286 1.00 91.00 296 GLN A CA 1
ATOM 2367 C C . GLN A 1 296 ? -12.056 15.276 31.321 1.00 91.00 296 GLN A C 1
ATOM 2369 O O . GLN A 1 296 ? -11.933 16.499 31.313 1.00 91.00 296 GLN A O 1
ATOM 2374 N N . ILE A 1 297 ? -11.357 14.474 30.515 1.00 90.06 297 ILE A N 1
ATOM 2375 C CA . ILE A 1 297 ? -10.333 14.933 29.566 1.00 90.06 297 ILE A CA 1
ATOM 2376 C C . ILE A 1 297 ? -10.963 15.414 28.254 1.00 90.06 297 ILE A C 1
ATOM 2378 O O . ILE A 1 297 ? -10.501 16.385 27.653 1.00 90.06 297 ILE A O 1
ATOM 2382 N N . ASP A 1 298 ? -12.017 14.737 27.804 1.00 87.12 298 ASP A N 1
ATOM 2383 C CA . ASP A 1 298 ? -12.751 15.044 26.586 1.00 87.12 298 ASP A CA 1
ATOM 2384 C C . ASP A 1 298 ? -14.271 14.959 26.803 1.00 87.12 298 ASP A C 1
ATOM 2386 O O . ASP A 1 298 ? -14.924 14.003 26.387 1.00 87.12 298 ASP A O 1
ATOM 2390 N N . PRO A 1 299 ? -14.883 15.969 27.449 1.00 84.38 299 PRO A N 1
ATOM 2391 C CA . PRO A 1 299 ? -16.310 15.950 27.782 1.00 84.38 299 PRO A CA 1
ATOM 2392 C C . PRO A 1 299 ? -17.232 15.952 26.558 1.00 84.38 299 PRO A C 1
ATOM 2394 O O . PRO A 1 299 ? -18.428 15.700 26.696 1.00 84.38 299 PRO A O 1
ATOM 2397 N N . LYS A 1 300 ? -16.687 16.256 25.375 1.00 79.25 300 LYS A N 1
ATOM 2398 C CA . LYS A 1 300 ? -17.395 16.246 24.093 1.00 79.25 300 LYS A CA 1
ATOM 2399 C C . LYS A 1 300 ? -17.156 14.966 23.285 1.00 79.25 300 LYS A C 1
ATOM 2401 O O . LYS A 1 300 ? -17.636 14.902 22.157 1.00 79.25 300 LYS A O 1
ATOM 2406 N N . SER A 1 301 ? -16.438 13.971 23.818 1.00 75.81 301 SER A N 1
ATOM 2407 C CA . SER A 1 301 ? -16.191 12.728 23.084 1.00 75.81 301 SER A CA 1
ATOM 2408 C C . SER A 1 301 ? -17.522 12.032 22.782 1.00 75.81 301 SER A C 1
ATOM 2410 O O . SER A 1 301 ? -18.251 11.673 23.709 1.00 75.81 301 SER A O 1
ATOM 2412 N N . GLN A 1 302 ? -17.832 11.815 21.506 1.00 69.44 302 GLN A N 1
ATOM 2413 C CA . GLN A 1 302 ? -19.035 11.101 21.059 1.00 69.44 302 GLN A CA 1
ATOM 2414 C C . GLN A 1 302 ? -18.778 9.589 20.976 1.00 69.44 302 GLN A C 1
ATOM 2416 O O . GLN A 1 302 ? -19.022 8.952 19.956 1.00 69.44 302 GLN A O 1
ATOM 2421 N N . LEU A 1 303 ? -18.207 9.013 22.037 1.00 80.69 303 LEU A N 1
ATOM 2422 C CA . LEU A 1 303 ? -18.002 7.571 22.110 1.00 80.69 303 LEU A CA 1
ATOM 2423 C C . LEU A 1 303 ? -19.305 6.886 22.526 1.00 80.69 303 LEU A C 1
ATOM 2425 O O . LEU A 1 303 ? -19.794 7.091 23.637 1.00 80.69 303 LEU A O 1
ATOM 2429 N N . PHE A 1 304 ? -19.841 6.062 21.633 1.00 83.62 304 PHE A N 1
ATOM 2430 C CA . PHE A 1 304 ? -21.010 5.232 21.892 1.00 83.62 304 PHE A CA 1
ATOM 2431 C C . PHE A 1 304 ? -20.601 3.979 22.658 1.00 83.62 304 PHE A C 1
ATOM 2433 O O . PHE A 1 304 ? -19.652 3.298 22.277 1.00 83.62 304 PHE A O 1
ATOM 2440 N N . THR A 1 305 ? -21.326 3.639 23.720 1.00 82.12 305 THR A N 1
ATOM 2441 C CA . THR A 1 305 ? -21.126 2.372 24.444 1.00 82.12 305 THR A CA 1
ATOM 2442 C C . THR A 1 305 ? -22.071 1.268 23.961 1.00 82.12 305 THR A C 1
ATOM 2444 O O . THR A 1 305 ? -21.765 0.088 24.147 1.00 82.12 305 THR A O 1
ATOM 2447 N N . SER A 1 306 ? -23.174 1.642 23.302 1.00 91.81 306 SER A N 1
ATOM 2448 C CA . SER A 1 306 ? -24.139 0.747 22.659 1.00 91.81 306 SER A CA 1
ATOM 2449 C C . SER A 1 306 ? -23.964 0.746 21.139 1.00 91.81 306 SER A C 1
ATOM 2451 O O . SER A 1 306 ? -23.884 1.799 20.501 1.00 91.81 306 SER A O 1
ATOM 2453 N N . PHE A 1 307 ? -23.922 -0.449 20.550 1.00 92.94 307 PHE A N 1
ATOM 2454 C CA . PHE A 1 307 ? -23.835 -0.622 19.104 1.00 92.94 307 PHE A CA 1
ATOM 2455 C C . PHE A 1 307 ? -25.108 -0.150 18.396 1.00 92.94 307 PHE A C 1
ATOM 2457 O O . PHE A 1 307 ? -25.021 0.535 17.378 1.00 92.94 307 PHE A O 1
ATOM 2464 N N . SER A 1 308 ? -26.286 -0.474 18.932 1.00 92.62 308 SER A N 1
ATOM 2465 C CA . SER A 1 308 ? -27.567 -0.048 18.362 1.00 92.62 308 SER A CA 1
ATOM 2466 C C . SER A 1 308 ? -27.757 1.468 18.412 1.00 92.62 308 SER A C 1
ATOM 2468 O O . SER A 1 308 ? -28.242 2.039 17.435 1.00 92.62 308 SER A O 1
ATOM 2470 N N . GLU A 1 309 ? -27.318 2.129 19.488 1.00 92.44 309 GLU A N 1
ATOM 2471 C CA . GLU A 1 309 ? -27.317 3.593 19.585 1.00 92.44 309 GLU A CA 1
ATOM 2472 C C . GLU A 1 309 ? -26.414 4.218 18.517 1.00 92.44 309 GLU A C 1
ATOM 2474 O O . GLU A 1 309 ? -26.866 5.082 17.766 1.00 92.44 309 GLU A O 1
ATOM 2479 N N . MET A 1 310 ? -25.174 3.728 18.386 1.00 91.25 310 MET A N 1
ATOM 2480 C CA . MET A 1 310 ? -24.247 4.209 17.358 1.00 91.25 310 MET A CA 1
ATOM 2481 C C . MET A 1 310 ? -24.816 4.022 15.954 1.00 91.25 310 MET A C 1
ATOM 2483 O O . MET A 1 310 ? -24.781 4.935 15.131 1.00 91.25 310 MET A O 1
ATOM 2487 N N . LYS A 1 311 ? -25.339 2.826 15.674 1.00 90.31 311 LYS A N 1
ATOM 2488 C CA . LYS A 1 311 ? -25.899 2.491 14.370 1.00 90.31 311 LYS A CA 1
ATOM 2489 C C . LYS A 1 311 ? -27.064 3.418 14.026 1.00 90.31 311 LYS A C 1
ATOM 2491 O O . LYS A 1 311 ? -27.090 3.961 12.927 1.00 90.31 311 LYS A O 1
ATOM 2496 N N . SER A 1 312 ? -27.984 3.636 14.967 1.00 89.94 312 SER A N 1
ATOM 2497 C CA . SER A 1 312 ? -29.119 4.536 14.762 1.00 89.94 312 SER A CA 1
ATOM 2498 C C . SER A 1 312 ? -28.672 5.982 14.546 1.00 89.94 312 SER A C 1
ATOM 2500 O O . SER A 1 312 ? -29.210 6.654 13.669 1.00 89.94 312 SER A O 1
ATOM 2502 N N . ASP A 1 313 ? -27.677 6.463 15.295 1.00 87.94 313 ASP A N 1
ATOM 2503 C CA . ASP A 1 313 ? -27.122 7.803 15.098 1.00 87.94 313 ASP A CA 1
ATOM 2504 C C . ASP A 1 313 ? -26.509 7.958 13.697 1.00 87.94 313 ASP A C 1
ATOM 2506 O O . ASP A 1 313 ? -26.824 8.908 12.982 1.00 87.94 313 ASP A O 1
ATOM 2510 N N . PHE A 1 314 ? -25.721 6.981 13.245 1.00 86.50 314 PHE A N 1
ATOM 2511 C CA . PHE A 1 314 ? -25.099 7.008 11.919 1.00 86.50 314 PHE A CA 1
ATOM 2512 C C . PHE A 1 314 ? -26.127 6.944 10.783 1.00 86.50 314 PHE A C 1
ATOM 2514 O O . PHE A 1 314 ? -26.005 7.689 9.808 1.00 86.50 314 PHE A O 1
ATOM 2521 N N . GLU A 1 315 ? -27.166 6.118 10.927 1.00 84.25 315 GLU A N 1
ATOM 2522 C CA . GLU A 1 315 ? -28.301 6.070 9.997 1.00 84.25 315 GLU A CA 1
ATOM 2523 C C . GLU A 1 315 ? -29.039 7.420 9.938 1.00 84.25 315 GLU A C 1
ATOM 2525 O O . GLU A 1 315 ? -29.382 7.888 8.851 1.00 84.25 315 GLU A O 1
ATOM 2530 N N . ASN A 1 316 ? -29.222 8.091 11.081 1.00 85.50 316 ASN A N 1
ATOM 2531 C CA . ASN A 1 316 ? -29.872 9.403 11.157 1.00 85.50 316 ASN A CA 1
ATOM 2532 C C . ASN A 1 316 ? -29.031 10.528 10.537 1.00 85.50 316 ASN A C 1
ATOM 2534 O O . ASN A 1 316 ? -29.591 11.469 9.970 1.00 85.50 316 ASN A O 1
ATOM 2538 N N . GLN A 1 317 ? -27.701 10.452 10.633 1.00 80.00 317 GLN A N 1
ATOM 2539 C CA . GLN A 1 317 ? -26.811 11.432 10.006 1.00 80.00 317 GLN A CA 1
ATOM 2540 C C . GLN A 1 317 ? -26.828 11.346 8.471 1.00 80.00 317 GLN A C 1
ATOM 2542 O O . GLN A 1 317 ? -26.469 12.321 7.812 1.00 80.00 317 GLN A O 1
ATOM 2547 N N . ALA A 1 318 ? -27.235 10.206 7.896 1.00 80.00 318 ALA A N 1
ATOM 2548 C CA . ALA A 1 318 ? -27.371 9.965 6.453 1.00 80.00 318 ALA A CA 1
ATOM 2549 C C . ALA A 1 318 ? -26.104 10.223 5.603 1.00 80.00 318 ALA A C 1
ATOM 2551 O O . ALA A 1 318 ? -26.180 10.303 4.378 1.00 80.00 318 ALA A O 1
ATOM 2552 N N . ILE A 1 319 ? -24.937 10.342 6.242 1.00 80.62 319 ILE A N 1
ATOM 2553 C CA . ILE A 1 319 ? -23.622 10.474 5.588 1.00 80.62 319 ILE A CA 1
ATOM 2554 C C . ILE A 1 319 ? -22.759 9.220 5.747 1.00 80.62 319 ILE A C 1
ATOM 2556 O O . ILE A 1 319 ? -21.761 9.079 5.042 1.00 80.62 319 ILE A O 1
ATOM 2560 N N . PHE A 1 320 ? -23.123 8.336 6.680 1.00 81.75 320 PHE A N 1
ATOM 2561 C CA . PHE A 1 320 ? -22.441 7.075 6.931 1.00 81.75 320 PHE A CA 1
ATOM 2562 C C . PHE A 1 320 ? -23.218 5.925 6.298 1.00 81.75 320 PHE A C 1
ATOM 2564 O O . PHE A 1 320 ? -24.409 5.749 6.544 1.00 81.75 320 PHE A O 1
ATOM 2571 N N . GLU A 1 321 ? -22.518 5.103 5.528 1.00 84.06 321 GLU A N 1
ATOM 2572 C CA . GLU A 1 321 ? -23.032 3.855 4.977 1.00 84.0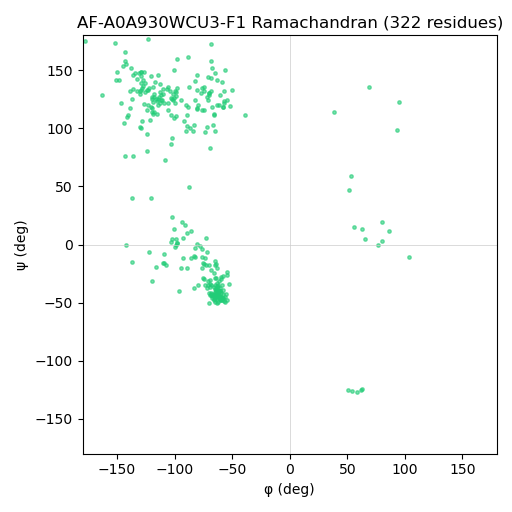6 321 GLU A CA 1
ATOM 2573 C C . GLU A 1 321 ? -22.404 2.677 5.725 1.00 84.06 321 GLU A C 1
ATOM 2575 O O . GLU A 1 321 ? -21.187 2.647 5.930 1.00 84.06 321 GLU A O 1
ATOM 2580 N N . GLN A 1 322 ? -23.213 1.692 6.128 1.00 86.06 322 GLN A N 1
ATOM 2581 C CA . GLN A 1 322 ? -22.680 0.433 6.642 1.00 86.06 322 GLN A CA 1
ATOM 2582 C C . GLN A 1 322 ? -22.173 -0.410 5.467 1.00 86.06 322 GLN A C 1
ATOM 2584 O O . GLN A 1 322 ? -22.938 -0.827 4.600 1.00 86.06 322 GLN A O 1
ATOM 2589 N N . VAL A 1 323 ? -20.870 -0.655 5.448 1.00 81.19 323 VAL A N 1
ATOM 2590 C CA . VAL A 1 323 ? -20.152 -1.319 4.356 1.00 81.19 323 VAL A CA 1
ATOM 2591 C C . VAL A 1 323 ? -19.662 -2.728 4.710 1.00 81.19 323 VAL A C 1
ATOM 2593 O O . VAL A 1 323 ? -19.193 -3.457 3.832 1.00 81.19 323 VAL A O 1
ATOM 2596 N N . GLN A 1 324 ? -19.781 -3.117 5.982 1.00 78.75 324 GLN A N 1
ATOM 2597 C CA . GLN A 1 324 ? -19.590 -4.482 6.470 1.00 78.75 324 GLN A CA 1
ATOM 2598 C C . GLN A 1 324 ? -20.546 -4.792 7.617 1.00 78.75 324 GLN A C 1
ATOM 2600 O O . GLN A 1 324 ? -20.733 -3.904 8.487 1.00 78.75 324 GLN A O 1
#

pLDDT: mean 77.08, std 19.51, range [23.77, 94.94]

Radius of gyration: 25.21 Å; Cα contacts (8 Å, |Δi|>4): 492; chains: 1; bounding box: 64×61×63 Å

Foldseek 3Di:
DDVQVVVVVCVLCVVFALDPPDDDDDDDDDDDDDDDDDDDAQPDQDDLPLWDKWKWWDDDQFWIKIKIFTHDDFFTFKIKIKIKGQQVRRPDDPSVVVVVVSLVVSCVLCVVCDVQQKDWDWDDDPSIIMTMMMGRQSRDPLVVVCVSRVNDDAPPNSTDTNVSSVVVCVVVVIDIQPDCPNPPPDDDDDDADPQKDWWWKWFDDPQKIWIWIFIAHAFFTFKIKIKIKGAQPVVPPCLVVVLVVVVVVLVVVQVVVCVLCVPFPQWDWDWDDGPSMIMIIIMGGVVRGDVVVVCVSPVPDPDDRTPVVVVVVQVVVVRMDTPD

Secondary structure (DSSP, 8-state):
--HHHHHHHHHHHTTT--------S--------------PPPS----STT-EEEEEEEE-SSEEEEEEEEEETTEEEEEEEEEEEEGGG--SSSHHHHHHHHHHHHHHHHTTTBTTTEEEEEEEETTEEEEEEEEETTTS-HHHHHHH-TT----TTSPEEHHHHHHHHHHTT-EEE--GGG-SS---PPPPPTT-EEEEEEEEETTEEEEEEEEEETTEEEEEEEEEEEE-GGGGGGHHHHHHHHHHHHHHHHHHHHHHHTTSTTEEEEEEEETTEEEEEEEEETTT--HHHHHHH-TT----SBHHHHHHHHHHHSSEEE--

Sequence (324 aa):
MNIKVKQLTLLATAGFLLAACGQGKKEETTVATTTQETTAAPKTVYSLEDAQKAVFETVSVSGKDTVTLYYKDDVLLKQEVVTKFIVSKMEEKNPLELLKKTAQKTQEKMKDFIGKGIEIKTDYKDDVFTFAYSFDYTKLDMQKLKELIPDLNPRDDNTISYSNYKDSLVQQGYKEKQTTAAKENAVQKVQAPEGQEIAVFRATLGPEVTEYIVYHKGDTITKVVLKTHRNFEKFGNAKDTLLKQEKLFTEEDVKERKEKYRSVDGVSISYEVNGYTVTTIEEFDYTKIDFAKLKQIDPKSQLFTSFSEMKSDFENQAIFEQVQ

Solvent-accessible surface area (backbone atoms only — not comparable to full-atom values): 18346 Å² total; per-residue (Å²): 131,59,76,66,59,52,56,58,53,40,66,78,31,68,91,47,62,46,61,82,82,78,84,84,84,81,91,79,91,78,91,79,82,95,72,90,76,79,85,73,74,73,93,69,89,76,63,79,88,77,42,39,48,47,29,30,38,39,77,57,95,32,30,39,40,38,40,38,41,29,26,50,91,60,35,40,42,31,40,39,38,44,35,36,33,36,41,87,60,48,90,56,86,64,43,63,61,54,50,52,52,50,51,52,53,52,48,65,74,40,51,92,37,51,86,44,35,29,50,79,50,75,49,76,56,94,61,32,41,35,47,33,39,34,43,32,56,78,60,40,60,55,67,63,46,30,70,78,35,73,60,48,72,54,46,97,77,61,43,38,50,34,61,59,46,51,52,37,40,46,77,71,62,34,41,79,40,63,44,73,81,53,55,88,79,55,73,78,84,76,82,57,60,92,92,44,45,62,40,30,34,40,30,73,62,86,62,34,39,39,37,43,41,36,33,24,56,84,52,42,46,44,32,40,36,42,36,41,37,40,54,32,71,86,47,64,92,50,22,68,61,50,46,54,51,49,50,55,52,50,52,52,50,40,51,53,48,42,60,71,40,67,85,44,51,43,58,46,63,46,71,50,77,33,82,52,28,44,32,43,39,39,36,40,32,53,85,53,43,53,63,72,63,44,39,72,75,39,73,80,63,88,77,63,63,40,42,63,60,44,50,52,51,37,57,72,67,69,56,44,43,79,76,80

Nearest PDB structures (foldseek):
  2joe-assembly1_A  TM=7.257E-01  e=8.029E-06  Escherichia coli
  2mvb-assembly1_A  TM=5.065E-01  e=3.319E-06  Streptococcus pneumoniae TIGR4
  7pqs-assembly2_B  TM=4.254E-01  e=1.992E+00  Homo sapiens
  3beg-assembly1_A  TM=4.097E-01  e=7.917E+00  Homo sapiens
  7zks-assembly1_A  TM=3.402E-01  e=3.863E+00  Homo sapiens